Protein AF-A0A936X1F0-F1 (afdb_monomer_lite)

Sequence (226 aa):
MPLAFPIGSQENLAFNINAKSSKLSDFLPVPHFQYHLSDKAYLQTELQFIAPQYIQSVLLFQTKKEVVSASNYRFMTSSIYARKLYYFNLPVVAYYSPFKNFYLGTGLQYSKLLSGIALYEDKVATSMQPGARDSLYRSTFKKFKNDSVSNKLAGHDFRFIFDANYYWHRFTVGMRYTQGLSNFVSIQLTNNTPLYTDRNKSLQFYLRYNIWEDMRKKKPALVAWR

Radius of gyration: 24.07 Å; chains: 1; bounding box: 62×28×94 Å

Secondary structure (DSSP, 8-state):
-EEEE--TT-----B-TTS-B-SS-------EEEEEEETTEEEEEE-EEEEEEEEEEEEEEEEEEEEEETTEEEEEEEEEEEEEEEEEEEEEEEEEEEETTEEEEEEEEEEEEEEEEEEEEEEEEESS-TT---EEEEEEEEEE-SSTTGGGB-SEEEEEEEEEEEEETTEEEEEEEEEEEEEEEEE-SSTTSPPEEEEEEEEEEEEEE-S---------------

Foldseek 3Di:
DKDWDDDDQWDDDCAELQRDRHPDHPDDDKDKDWADPDPFKIKMKIWDQWDKATDHWAWQAWDWDWDDDPPWTKIKIKIKTWTMWTWTKIWIWMWGHPDPQKIKIKTKIKIFTAKTKIKIWIWMFTDPDDPTDIDTPDIGIGIDGPDPSQVQFDRIWMKIKIKIWGHDDQKIKIKMKIKTPDFRGWDDHDPPRDTDTDIGIIIIIDMDGHPDDDPPPDDPPPPDDD

Structure (mmCIF, N/CA/C/O backbone):
data_AF-A0A936X1F0-F1
#
_entry.id   AF-A0A936X1F0-F1
#
loop_
_atom_site.group_PDB
_atom_site.id
_atom_site.type_symbol
_atom_site.label_atom_id
_atom_site.label_alt_id
_atom_site.label_comp_id
_atom_site.label_asym_id
_atom_site.label_entity_id
_atom_site.label_seq_id
_atom_site.pdbx_PDB_ins_code
_atom_site.Cartn_x
_atom_site.Cartn_y
_atom_site.Cartn_z
_atom_site.occupancy
_atom_site.B_iso_or_equiv
_atom_site.auth_seq_id
_atom_site.auth_comp_id
_atom_site.auth_asym_id
_atom_site.auth_atom_id
_atom_site.pdbx_PDB_model_num
ATOM 1 N N . MET A 1 1 ? -13.526 4.425 3.366 1.00 51.16 1 MET A N 1
ATOM 2 C CA . MET A 1 1 ? -12.833 4.799 2.130 1.00 51.16 1 MET A CA 1
ATOM 3 C C . MET A 1 1 ? -11.478 5.384 2.479 1.00 51.16 1 MET A C 1
ATOM 5 O O . MET A 1 1 ? -11.444 6.538 2.887 1.00 51.16 1 MET A O 1
ATOM 9 N N . PRO A 1 2 ? -10.396 4.588 2.410 1.00 58.00 2 PRO A N 1
ATOM 10 C CA . PRO A 1 2 ? -9.032 5.084 2.546 1.00 58.00 2 PRO A CA 1
ATOM 11 C C . PRO A 1 2 ? -8.519 5.697 1.240 1.00 58.00 2 PRO A C 1
ATOM 13 O O . PRO A 1 2 ? -8.458 5.037 0.206 1.00 58.00 2 PRO A O 1
ATOM 16 N N . LEU A 1 3 ? -8.142 6.970 1.307 1.00 60.88 3 LEU A N 1
ATOM 17 C CA . LEU A 1 3 ? -7.405 7.700 0.286 1.00 60.88 3 LEU A CA 1
ATOM 18 C C . LEU A 1 3 ? -5.923 7.638 0.651 1.00 60.88 3 LEU A C 1
ATOM 20 O O . LEU A 1 3 ? -5.506 8.188 1.672 1.00 60.88 3 LEU A O 1
ATOM 24 N N . ALA A 1 4 ? -5.138 6.937 -0.167 1.00 60.22 4 ALA A N 1
ATOM 25 C CA . ALA A 1 4 ? -3.688 6.914 -0.041 1.00 60.22 4 ALA A CA 1
ATOM 26 C C . ALA A 1 4 ? -3.091 8.159 -0.701 1.00 60.22 4 ALA A C 1
ATOM 28 O O . ALA A 1 4 ? -3.396 8.450 -1.859 1.00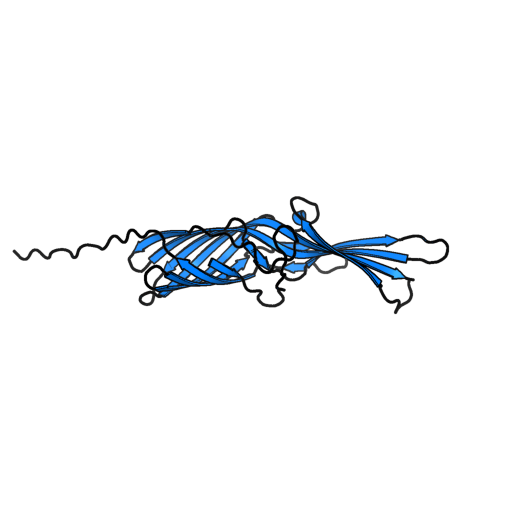 60.22 4 ALA A O 1
ATOM 29 N N . PHE A 1 5 ? -2.227 8.861 0.026 1.00 60.81 5 PHE A N 1
ATOM 30 C CA . PHE A 1 5 ? -1.483 10.003 -0.492 1.00 60.81 5 PHE A CA 1
ATOM 31 C C . PHE A 1 5 ? -0.023 9.605 -0.709 1.00 60.81 5 PHE A C 1
ATOM 33 O O . PHE A 1 5 ? 0.528 8.856 0.107 1.00 60.81 5 PHE A O 1
ATOM 40 N N . PRO A 1 6 ? 0.610 10.074 -1.799 1.00 58.88 6 PRO A N 1
ATOM 41 C CA . PRO A 1 6 ? 2.044 9.914 -1.952 1.00 58.88 6 PRO A CA 1
ATOM 42 C C . PRO A 1 6 ? 2.758 10.633 -0.804 1.00 58.88 6 PRO A C 1
ATOM 44 O O . PRO A 1 6 ? 2.401 11.754 -0.442 1.00 58.88 6 PRO A O 1
ATOM 47 N N . ILE A 1 7 ? 3.767 9.983 -0.236 1.00 63.31 7 ILE A N 1
ATOM 48 C CA . ILE A 1 7 ? 4.635 10.569 0.787 1.00 63.31 7 ILE A CA 1
ATOM 49 C C . ILE A 1 7 ? 6.092 10.531 0.325 1.00 63.31 7 ILE A C 1
ATOM 51 O O . ILE A 1 7 ? 6.537 9.553 -0.277 1.00 63.31 7 ILE A O 1
ATOM 55 N N . GLY A 1 8 ? 6.847 11.594 0.608 1.00 68.81 8 GLY A N 1
ATOM 56 C CA . GLY A 1 8 ? 8.238 11.723 0.167 1.00 68.81 8 GLY A CA 1
ATOM 57 C C . GLY A 1 8 ? 8.357 11.901 -1.351 1.00 68.81 8 GLY A C 1
ATOM 58 O O . GLY A 1 8 ? 7.734 12.790 -1.918 1.00 68.81 8 GLY A O 1
ATOM 59 N N . SER A 1 9 ? 9.157 11.055 -2.003 1.00 65.06 9 SER A N 1
ATOM 60 C CA . SER A 1 9 ? 9.458 11.078 -3.448 1.00 65.06 9 SER A CA 1
ATOM 61 C C . SER A 1 9 ? 8.444 10.320 -4.325 1.00 65.06 9 SER A C 1
ATOM 63 O O . SER A 1 9 ? 8.707 10.062 -5.500 1.00 65.06 9 SER A O 1
ATOM 65 N N . GLN A 1 10 ? 7.307 9.906 -3.761 1.00 70.38 10 GLN A N 1
ATOM 66 C CA . GLN A 1 10 ? 6.260 9.184 -4.487 1.00 70.38 10 GLN A CA 1
ATOM 67 C C . GLN A 1 10 ? 5.468 10.133 -5.400 1.00 70.38 10 GLN A C 1
ATOM 69 O O . GLN A 1 10 ? 5.133 11.248 -5.009 1.00 70.38 10 GLN A O 1
ATOM 74 N N . GLU A 1 11 ? 5.111 9.678 -6.602 1.00 66.75 11 GLU A N 1
ATOM 75 C CA . GLU A 1 11 ? 4.346 10.477 -7.568 1.00 66.75 11 GLU A CA 1
ATOM 76 C C . GLU A 1 11 ? 2.900 9.978 -7.689 1.00 66.75 11 GLU A C 1
ATOM 78 O O . GLU A 1 11 ? 2.641 8.775 -7.793 1.00 66.75 11 GLU A O 1
ATOM 83 N N . ASN A 1 12 ? 1.937 10.907 -7.715 1.00 62.59 12 ASN A N 1
ATOM 84 C CA . ASN A 1 12 ? 0.540 10.571 -7.980 1.00 62.59 12 ASN A CA 1
ATOM 85 C C . ASN A 1 12 ? 0.330 10.336 -9.482 1.00 62.59 12 ASN A C 1
ATOM 87 O O . ASN A 1 12 ? 0.378 11.269 -10.283 1.00 62.59 12 ASN A O 1
ATOM 91 N N . LEU A 1 13 ? 0.053 9.090 -9.860 1.00 61.09 13 LEU A N 1
ATOM 92 C CA . LEU A 1 13 ? -0.308 8.733 -11.227 1.00 61.09 13 LEU A CA 1
ATOM 93 C C . LEU A 1 13 ? -1.818 8.530 -11.382 1.00 61.09 13 LEU A C 1
ATOM 95 O O . LEU A 1 13 ? -2.390 7.586 -10.821 1.00 61.09 13 LEU A O 1
ATOM 99 N N . ALA A 1 14 ? -2.425 9.343 -12.254 1.00 65.69 14 ALA A N 1
ATOM 100 C CA . ALA A 1 14 ? -3.829 9.273 -12.678 1.00 65.69 14 ALA A CA 1
ATOM 101 C C . ALA A 1 14 ? -4.121 8.108 -13.655 1.00 65.69 14 ALA A C 1
ATOM 103 O O . ALA A 1 14 ? -4.923 8.230 -14.582 1.00 65.69 14 ALA A O 1
ATOM 104 N N . PHE A 1 15 ? -3.444 6.972 -13.462 1.00 63.75 15 PHE A N 1
ATOM 105 C CA . PHE A 1 15 ? -3.674 5.737 -14.207 1.00 63.75 15 PHE A CA 1
ATOM 106 C C . PHE A 1 15 ? -4.350 4.695 -13.320 1.00 63.75 15 PHE A C 1
ATOM 108 O O . PHE A 1 15 ? -3.954 4.473 -12.166 1.00 63.75 15 PHE A O 1
ATOM 115 N N . ASN A 1 16 ? -5.354 4.040 -13.891 1.00 66.12 16 ASN A N 1
ATOM 116 C CA . ASN A 1 16 ? -6.060 2.921 -13.281 1.00 66.12 16 ASN A CA 1
ATOM 117 C C . ASN A 1 16 ? -5.299 1.588 -13.475 1.00 66.12 16 ASN A C 1
ATOM 119 O O . ASN A 1 16 ? -4.236 1.544 -14.102 1.00 66.12 16 ASN A O 1
ATOM 123 N N . ILE A 1 17 ? -5.813 0.485 -12.933 1.00 69.62 17 ILE A N 1
ATOM 124 C CA . ILE A 1 17 ? -5.210 -0.857 -12.951 1.00 69.62 17 ILE A CA 1
ATOM 125 C C . ILE A 1 17 ? -5.025 -1.411 -14.366 1.00 69.62 17 ILE A C 1
ATOM 127 O O . ILE A 1 17 ? -4.231 -2.325 -14.583 1.00 69.62 17 ILE A O 1
ATOM 131 N N . ASN A 1 18 ? -5.731 -0.844 -15.343 1.00 73.38 18 ASN A N 1
ATOM 132 C CA . ASN A 1 18 ? -5.638 -1.202 -16.753 1.00 73.38 18 ASN A CA 1
ATOM 133 C C . ASN A 1 18 ? -4.794 -0.200 -17.558 1.00 73.38 18 ASN A C 1
ATOM 135 O O . ASN A 1 18 ? -4.866 -0.204 -18.783 1.00 73.38 18 ASN A O 1
ATOM 139 N N . ALA A 1 19 ? -4.003 0.649 -16.886 1.00 67.56 19 ALA A N 1
ATOM 140 C CA . ALA A 1 19 ? -3.163 1.689 -17.487 1.00 67.56 19 ALA A CA 1
ATOM 141 C C . ALA A 1 19 ? -3.935 2.727 -18.329 1.00 67.56 19 ALA A C 1
ATOM 143 O O . ALA A 1 19 ? -3.347 3.407 -19.168 1.00 67.56 19 ALA A O 1
ATOM 144 N N . LYS A 1 20 ? -5.247 2.878 -18.106 1.00 72.69 20 LYS A N 1
ATOM 145 C CA . LYS A 1 20 ? -6.062 3.924 -18.737 1.00 72.69 20 LYS A CA 1
ATOM 146 C C . LYS A 1 20 ? -6.086 5.166 -17.849 1.00 72.69 20 LYS A C 1
ATOM 148 O O . LYS A 1 20 ? -6.113 5.055 -16.621 1.00 72.69 20 LYS A O 1
ATOM 153 N N . SER A 1 21 ? -6.077 6.339 -18.479 1.00 67.06 21 SER A N 1
ATOM 154 C CA . SER A 1 21 ? -6.223 7.620 -17.784 1.00 67.06 21 SER A CA 1
ATOM 155 C C . SER A 1 21 ? -7.625 7.711 -17.181 1.00 67.06 21 SER A C 1
ATOM 157 O O . SER A 1 21 ? -8.617 7.592 -17.899 1.00 67.06 21 SER A O 1
ATOM 159 N N . SER A 1 22 ? -7.714 7.871 -15.863 1.00 59.41 22 SER A N 1
ATOM 160 C CA . SER A 1 22 ? -8.978 8.072 -15.153 1.00 59.41 22 SER A CA 1
ATOM 161 C C . SER A 1 22 ? -8.736 8.946 -13.931 1.00 59.41 22 SER A C 1
ATOM 163 O O . SER A 1 22 ? -7.831 8.683 -13.139 1.00 59.41 22 SER A O 1
ATOM 165 N N . LYS A 1 23 ? -9.570 9.980 -13.757 1.00 54.69 23 LYS A N 1
ATOM 166 C CA . LYS A 1 23 ? -9.584 10.806 -12.537 1.00 54.69 23 LYS A CA 1
ATOM 167 C C . LYS A 1 23 ? -10.224 10.070 -11.354 1.00 54.69 23 LYS A C 1
ATOM 169 O O . LYS A 1 23 ? -9.927 10.382 -10.205 1.00 54.69 23 LYS A O 1
ATOM 174 N N . LEU A 1 24 ? -11.076 9.082 -11.635 1.00 54.28 24 LEU A N 1
ATOM 175 C CA . LEU A 1 24 ? -11.608 8.147 -10.649 1.00 54.28 24 LEU A CA 1
ATOM 176 C C . LEU A 1 24 ? -10.583 7.028 -10.472 1.00 54.28 24 LEU A C 1
ATOM 178 O O . LEU A 1 24 ? -10.398 6.199 -11.365 1.00 54.28 24 LEU A O 1
ATOM 182 N N . SER A 1 25 ? -9.874 7.052 -9.346 1.00 57.38 25 SER A N 1
ATOM 183 C CA . SER A 1 25 ? -9.035 5.928 -8.928 1.00 57.38 25 SER A CA 1
ATOM 184 C C . SER A 1 25 ? -9.919 4.697 -8.694 1.00 57.38 25 SER A C 1
ATOM 186 O O . SER A 1 25 ? -11.082 4.853 -8.321 1.00 57.38 25 SER A O 1
ATOM 188 N N . ASP A 1 26 ? -9.378 3.499 -8.950 1.00 60.41 26 ASP A N 1
ATOM 189 C CA . ASP A 1 26 ? -10.050 2.195 -8.808 1.00 60.41 26 ASP A CA 1
ATOM 190 C C . ASP A 1 26 ? -10.365 1.878 -7.338 1.00 60.41 26 ASP A C 1
ATOM 192 O O . ASP A 1 26 ? -9.814 0.964 -6.724 1.00 60.41 26 ASP A O 1
ATOM 196 N N . PHE A 1 27 ? -11.222 2.693 -6.740 1.00 64.12 27 PHE A N 1
ATOM 197 C CA . PHE A 1 27 ? -11.612 2.596 -5.353 1.00 64.12 27 PHE A CA 1
ATOM 198 C C . PHE A 1 27 ? -12.788 1.638 -5.237 1.00 64.12 27 PHE A C 1
ATOM 200 O O . PHE A 1 27 ? -13.900 1.930 -5.674 1.00 64.12 27 PHE A O 1
ATOM 207 N N . LEU A 1 28 ? -12.528 0.493 -4.615 1.00 74.06 28 LEU A N 1
ATOM 208 C CA . LEU A 1 28 ? -13.559 -0.452 -4.217 1.00 74.06 28 LEU A CA 1
ATOM 209 C C . LEU A 1 28 ? -13.927 -0.232 -2.745 1.00 74.06 28 LEU A C 1
ATOM 211 O O . LEU A 1 28 ? -13.052 0.108 -1.938 1.00 74.06 28 LEU A O 1
ATOM 215 N N . PRO A 1 29 ? -15.201 -0.431 -2.365 1.00 75.62 29 PRO A N 1
ATOM 216 C CA . PRO A 1 29 ? -15.572 -0.494 -0.961 1.00 75.62 29 PRO A CA 1
ATOM 217 C C . PRO A 1 29 ? -14.781 -1.613 -0.273 1.00 75.62 29 PRO A C 1
ATOM 219 O O . PRO A 1 29 ? -14.615 -2.707 -0.810 1.00 75.62 29 PRO A O 1
ATOM 222 N N . VAL A 1 30 ? -14.274 -1.312 0.920 1.00 86.25 30 VAL A N 1
ATOM 223 C CA . VAL A 1 30 ? -13.463 -2.228 1.725 1.00 86.25 30 VAL A CA 1
ATOM 224 C C . VAL A 1 30 ? -14.328 -2.692 2.890 1.00 86.25 30 VAL A C 1
ATOM 226 O O . VAL A 1 30 ? -14.615 -1.866 3.761 1.00 86.25 30 VAL A O 1
ATOM 229 N N . PRO A 1 31 ? -14.766 -3.962 2.927 1.00 90.88 31 PRO A N 1
ATOM 230 C CA . PRO A 1 31 ? -15.430 -4.487 4.105 1.00 90.88 31 PRO A CA 1
ATOM 231 C C . PRO A 1 31 ? -14.430 -4.569 5.260 1.00 90.88 31 PRO A C 1
ATOM 233 O O . PRO A 1 31 ? -13.266 -4.953 5.082 1.00 90.88 31 PRO A O 1
ATOM 236 N N . HIS A 1 32 ? -14.899 -4.204 6.449 1.00 92.31 32 HIS A N 1
ATOM 237 C CA . HIS A 1 32 ? -14.137 -4.281 7.686 1.00 92.31 32 HIS A CA 1
ATOM 238 C C . HIS A 1 32 ? -14.946 -4.990 8.764 1.00 92.31 32 HIS A C 1
ATOM 240 O O . HIS A 1 32 ? -16.172 -4.918 8.793 1.00 92.31 32 HIS A O 1
ATOM 246 N N . PHE A 1 33 ? -14.232 -5.658 9.659 1.00 94.19 33 PHE A N 1
ATOM 247 C CA . PHE A 1 33 ? -14.795 -6.375 10.793 1.00 94.19 33 PHE A CA 1
ATOM 248 C C . PHE A 1 33 ? -14.135 -5.858 12.061 1.00 94.19 33 PHE A C 1
ATOM 250 O O . PHE A 1 33 ? -12.911 -5.735 12.105 1.00 94.19 33 PHE A O 1
ATOM 257 N N . GLN A 1 34 ? -14.941 -5.555 13.076 1.00 93.25 34 GLN A N 1
ATOM 258 C CA . GLN A 1 34 ? -14.487 -5.086 14.383 1.00 93.25 34 GLN A CA 1
ATOM 259 C C . GLN A 1 34 ? -14.966 -6.056 15.459 1.00 93.25 34 GLN A C 1
ATOM 261 O O . GLN A 1 34 ? -16.143 -6.403 15.516 1.00 93.25 34 GLN A O 1
ATOM 266 N N . TYR A 1 35 ? -14.051 -6.480 16.321 1.00 94.12 35 TYR A N 1
ATOM 267 C CA . TYR A 1 35 ? -14.334 -7.319 17.473 1.00 94.12 35 TYR A CA 1
ATOM 268 C C . TYR A 1 35 ? -13.957 -6.571 18.749 1.00 94.12 35 TYR A C 1
ATOM 270 O O . TYR A 1 35 ? -12.778 -6.345 19.023 1.00 94.12 35 TYR A O 1
ATOM 278 N N . HIS A 1 36 ? -14.960 -6.160 19.522 1.00 92.50 36 HIS A N 1
ATOM 279 C CA . HIS A 1 36 ? -14.761 -5.397 20.750 1.00 92.50 36 HIS A CA 1
ATOM 280 C C . HIS A 1 36 ? -14.417 -6.333 21.910 1.00 92.50 36 HIS A C 1
ATOM 282 O O . HIS A 1 36 ? -15.234 -7.145 22.336 1.00 92.50 36 HIS A O 1
ATOM 288 N N . LEU A 1 37 ? -13.198 -6.195 22.431 1.00 91.81 37 LEU A N 1
ATOM 289 C CA . LEU A 1 37 ? -12.716 -6.912 23.614 1.00 91.81 37 LEU A CA 1
ATOM 290 C C . LEU A 1 37 ? -13.222 -6.244 24.899 1.00 91.81 37 LEU A C 1
ATOM 292 O O . LEU A 1 37 ? -13.487 -6.904 25.900 1.00 91.81 37 LEU A O 1
ATOM 296 N N . SER A 1 38 ? -13.340 -4.916 24.873 1.00 90.56 38 SER A N 1
ATOM 297 C CA . SER A 1 38 ? -13.900 -4.093 25.945 1.00 90.56 38 SER A CA 1
ATOM 298 C C . SER A 1 38 ? -14.443 -2.783 25.372 1.00 90.56 38 SER A C 1
ATOM 300 O O . SER A 1 38 ? -14.297 -2.506 24.182 1.00 90.56 38 SER A O 1
ATOM 302 N N . ASP A 1 39 ? -14.984 -1.922 26.231 1.00 86.56 39 ASP A N 1
ATOM 303 C CA . ASP A 1 39 ? -15.431 -0.580 25.832 1.00 86.56 39 ASP A CA 1
ATOM 304 C C . ASP A 1 39 ? -14.278 0.302 25.315 1.00 86.56 39 ASP A C 1
ATOM 306 O O . ASP A 1 39 ? -14.503 1.271 24.590 1.00 86.56 39 ASP A O 1
ATOM 310 N N . LYS A 1 40 ? -13.029 -0.033 25.672 1.00 92.81 40 LYS A N 1
ATOM 311 C CA . LYS A 1 40 ? -11.830 0.735 25.307 1.00 92.81 40 LYS A CA 1
ATOM 312 C C . LYS A 1 40 ? -10.936 0.043 24.289 1.00 92.81 40 LYS A C 1
ATOM 314 O O . LYS A 1 40 ? -9.997 0.676 23.822 1.00 92.81 40 LYS A O 1
ATOM 319 N N . ALA A 1 41 ? -11.177 -1.223 23.960 1.00 94.62 41 ALA A N 1
ATOM 320 C CA . ALA A 1 41 ? -10.285 -1.986 23.097 1.00 94.62 41 ALA A CA 1
ATOM 321 C C . ALA A 1 41 ? -11.053 -2.853 22.106 1.00 94.62 41 ALA A C 1
ATOM 323 O O . ALA A 1 41 ? -11.984 -3.567 22.486 1.00 94.62 41 ALA A O 1
ATOM 324 N N . TYR A 1 42 ? -10.616 -2.837 20.851 1.00 95.06 42 TYR A N 1
ATOM 325 C CA . TYR A 1 42 ? -11.154 -3.697 19.804 1.00 95.06 42 TYR A CA 1
ATOM 326 C C . TYR A 1 42 ? -10.056 -4.161 18.851 1.00 95.06 42 TYR A C 1
ATOM 328 O O . TYR A 1 42 ? -9.035 -3.499 18.672 1.00 95.06 42 TYR A O 1
ATOM 336 N N . LEU A 1 43 ? -10.277 -5.312 18.232 1.00 97.06 43 LEU A N 1
ATOM 337 C CA . LEU A 1 43 ? -9.486 -5.811 17.118 1.00 97.06 43 LEU A CA 1
ATOM 338 C C . LEU A 1 43 ? -10.228 -5.504 15.818 1.00 97.06 43 LEU A C 1
ATOM 340 O O . LEU A 1 43 ? -11.447 -5.649 15.759 1.00 97.06 43 LEU A O 1
ATOM 344 N N . GLN A 1 44 ? -9.514 -5.107 14.771 1.00 96.06 44 GLN A N 1
ATOM 345 C CA . GLN A 1 44 ? -10.093 -4.863 13.456 1.00 96.06 44 GLN A CA 1
ATOM 346 C C . GLN A 1 44 ? -9.315 -5.575 12.361 1.00 96.06 44 GLN A C 1
ATOM 348 O O . GLN A 1 44 ? -8.084 -5.598 12.368 1.00 96.06 44 GLN A O 1
ATOM 353 N N . THR A 1 45 ? -10.045 -6.078 11.370 1.00 96.56 45 THR A N 1
ATOM 354 C CA . THR A 1 45 ? -9.473 -6.541 10.107 1.00 96.56 45 THR A CA 1
ATOM 355 C C . THR A 1 45 ? -10.265 -6.022 8.911 1.00 96.56 45 THR A C 1
ATOM 357 O O . THR A 1 45 ? -11.424 -5.625 9.042 1.00 96.56 45 THR A O 1
ATOM 360 N N . GLU A 1 46 ? -9.624 -5.964 7.746 1.00 94.12 46 GLU A N 1
ATOM 361 C CA . GLU A 1 46 ? -10.193 -5.441 6.502 1.00 94.12 46 GLU A CA 1
ATOM 362 C C . GLU A 1 46 ? -9.786 -6.325 5.325 1.00 94.12 46 GLU A C 1
ATOM 364 O O . GLU A 1 46 ? -8.717 -6.932 5.345 1.00 94.12 46 GLU A O 1
ATOM 369 N N . LEU A 1 47 ? -10.596 -6.346 4.267 1.00 93.75 47 LEU A N 1
ATOM 370 C CA . LEU A 1 47 ? -10.247 -7.025 3.017 1.00 93.75 47 LEU A CA 1
ATOM 371 C C . LEU A 1 47 ? -10.136 -6.005 1.887 1.00 93.75 47 LEU A C 1
ATOM 373 O O . LEU A 1 47 ? -11.140 -5.518 1.370 1.00 93.75 47 LEU A O 1
ATOM 377 N N . GLN A 1 48 ? -8.907 -5.670 1.494 1.00 91.75 48 GLN A N 1
ATOM 378 C CA . GLN A 1 48 ? -8.648 -4.699 0.431 1.00 91.75 48 GLN A CA 1
ATOM 379 C C . GLN A 1 48 ? -8.183 -5.431 -0.831 1.00 91.75 48 GLN A C 1
ATOM 381 O O . GLN A 1 48 ? -7.029 -5.835 -0.919 1.00 91.75 48 GLN A O 1
ATOM 386 N N . PHE A 1 49 ? -9.066 -5.611 -1.817 1.00 87.50 49 PHE A N 1
ATOM 387 C CA . PHE A 1 49 ? -8.762 -6.439 -2.992 1.00 87.50 49 PHE A CA 1
ATOM 388 C C . PHE A 1 49 ? -7.909 -5.758 -4.061 1.00 87.50 49 PHE A C 1
ATOM 390 O O . PHE A 1 49 ? -7.132 -6.432 -4.722 1.00 87.50 49 PHE A O 1
ATOM 397 N N . ILE A 1 50 ? -8.058 -4.450 -4.262 1.00 86.75 50 ILE A N 1
ATOM 398 C CA . ILE A 1 50 ? -7.316 -3.692 -5.277 1.00 86.75 50 ILE A CA 1
ATOM 399 C C . ILE A 1 50 ? -6.853 -2.390 -4.630 1.00 86.75 50 ILE A C 1
ATOM 401 O O . ILE A 1 50 ? -7.413 -1.325 -4.861 1.00 86.75 50 ILE A O 1
ATOM 405 N N . ALA A 1 51 ? -5.865 -2.486 -3.745 1.00 87.75 51 ALA A N 1
ATOM 406 C CA . ALA A 1 51 ? -5.326 -1.325 -3.054 1.00 87.75 51 ALA A CA 1
ATOM 407 C C . ALA A 1 51 ? -4.210 -0.684 -3.897 1.00 87.75 51 ALA A C 1
ATOM 409 O O . ALA A 1 51 ? -3.153 -1.308 -4.064 1.00 87.75 51 ALA A O 1
ATOM 410 N N . PRO A 1 52 ? -4.411 0.532 -4.444 1.00 85.88 52 PRO A N 1
ATOM 411 C CA . PRO A 1 52 ? -3.357 1.241 -5.150 1.00 85.88 52 PRO A CA 1
ATOM 412 C C . PRO A 1 52 ? -2.273 1.693 -4.170 1.00 85.88 52 PRO A C 1
ATOM 414 O O . PRO A 1 52 ? -2.559 2.203 -3.087 1.00 85.88 52 PRO A O 1
ATOM 417 N N . GLN A 1 53 ? -1.022 1.561 -4.589 1.00 85.62 53 GLN A N 1
ATOM 418 C CA . GLN A 1 53 ? 0.133 2.052 -3.862 1.00 85.62 53 GLN A CA 1
ATOM 419 C C . GLN A 1 53 ? 1.062 2.824 -4.789 1.00 85.62 53 GLN A C 1
ATOM 421 O O . GLN A 1 53 ? 1.558 2.294 -5.788 1.00 85.62 53 GLN A O 1
ATOM 426 N N . TYR A 1 54 ? 1.295 4.083 -4.429 1.00 83.44 54 TYR A N 1
ATOM 427 C CA . TYR A 1 54 ? 2.274 4.935 -5.085 1.00 83.44 54 TYR A CA 1
ATOM 428 C C . TYR A 1 54 ? 3.677 4.544 -4.629 1.00 83.44 54 TYR A C 1
ATOM 430 O O . TYR A 1 54 ? 3.906 4.268 -3.451 1.00 83.44 54 TYR A O 1
ATOM 438 N N . ILE A 1 55 ? 4.601 4.499 -5.580 1.00 83.50 55 ILE A N 1
ATOM 439 C CA . ILE A 1 55 ? 6.020 4.238 -5.348 1.00 83.50 55 ILE A CA 1
ATOM 440 C C . ILE A 1 55 ? 6.832 5.325 -6.047 1.00 83.50 55 ILE A C 1
ATOM 442 O O . ILE A 1 55 ? 6.325 6.019 -6.932 1.00 83.50 55 ILE A O 1
ATOM 446 N N . GLN A 1 56 ? 8.094 5.476 -5.659 1.00 82.44 56 GLN A N 1
ATOM 447 C CA . GLN A 1 56 ? 9.033 6.231 -6.479 1.00 82.44 56 GLN A CA 1
ATOM 448 C C . GLN A 1 56 ? 9.238 5.502 -7.818 1.00 82.44 56 GLN A C 1
ATOM 450 O O . GLN A 1 56 ? 9.066 4.287 -7.908 1.00 82.44 56 GLN A O 1
ATOM 455 N N . SER A 1 57 ? 9.593 6.234 -8.874 1.00 83.44 57 SER A N 1
ATOM 456 C CA . SER A 1 57 ? 9.939 5.625 -10.161 1.00 83.44 57 SER A CA 1
ATOM 457 C C . SER A 1 57 ? 11.167 4.726 -10.027 1.00 83.44 57 SER A C 1
ATOM 459 O O . SER A 1 57 ? 12.282 5.228 -9.889 1.00 83.44 57 SER A O 1
ATOM 461 N N . VAL A 1 58 ? 10.979 3.409 -10.119 1.00 83.75 58 VAL A N 1
ATOM 462 C CA . VAL A 1 58 ? 12.072 2.432 -10.009 1.00 83.75 58 VAL A CA 1
ATOM 463 C C . VAL A 1 58 ? 12.403 1.858 -11.378 1.00 83.75 58 VAL A C 1
ATOM 465 O O . VAL A 1 58 ? 11.548 1.249 -12.017 1.00 83.75 58 VAL A O 1
ATOM 468 N N . LEU A 1 59 ? 13.651 2.012 -11.825 1.00 85.81 59 LEU A N 1
ATOM 469 C CA . LEU A 1 59 ? 14.149 1.380 -13.048 1.00 85.81 59 LEU A CA 1
ATOM 470 C C . LEU A 1 59 ? 14.315 -0.128 -12.820 1.00 85.81 59 LEU A C 1
ATOM 472 O O . LEU A 1 59 ? 15.222 -0.566 -12.117 1.00 85.81 59 LEU A O 1
ATOM 476 N N . LEU A 1 60 ? 13.436 -0.925 -13.421 1.00 84.19 60 LEU A N 1
ATOM 477 C CA . LEU A 1 60 ? 13.444 -2.380 -13.275 1.00 84.19 60 LEU A CA 1
ATOM 478 C C . LEU A 1 60 ? 14.323 -3.059 -14.321 1.00 84.19 60 LEU A C 1
ATOM 480 O O . LEU A 1 60 ? 14.939 -4.091 -14.053 1.00 84.19 60 LEU A O 1
ATOM 484 N N . PHE A 1 61 ? 14.366 -2.517 -15.532 1.00 82.94 61 PHE A N 1
ATOM 485 C CA . PHE A 1 61 ? 15.062 -3.136 -16.650 1.00 82.94 61 PHE A CA 1
ATOM 486 C C . PHE A 1 61 ? 15.597 -2.075 -17.598 1.00 82.94 61 PHE A C 1
ATOM 488 O O . PHE A 1 61 ? 14.916 -1.088 -17.864 1.00 82.94 61 PHE A O 1
ATOM 495 N N . GLN A 1 62 ? 16.793 -2.311 -18.127 1.00 83.62 62 GLN A N 1
ATOM 496 C CA . GLN A 1 62 ? 17.389 -1.485 -19.162 1.00 83.62 62 GLN A CA 1
ATOM 497 C C . GLN A 1 62 ? 18.131 -2.387 -20.146 1.00 83.62 62 GLN A C 1
ATOM 499 O O . GLN A 1 62 ? 18.858 -3.292 -19.746 1.00 83.62 62 GLN A O 1
ATOM 504 N N . THR A 1 63 ? 17.954 -2.160 -21.440 1.00 81.44 63 THR A N 1
ATOM 505 C CA . THR A 1 63 ? 18.723 -2.839 -22.488 1.00 81.44 63 THR A CA 1
ATOM 506 C C . THR A 1 63 ? 19.123 -1.836 -23.548 1.00 81.44 63 THR A 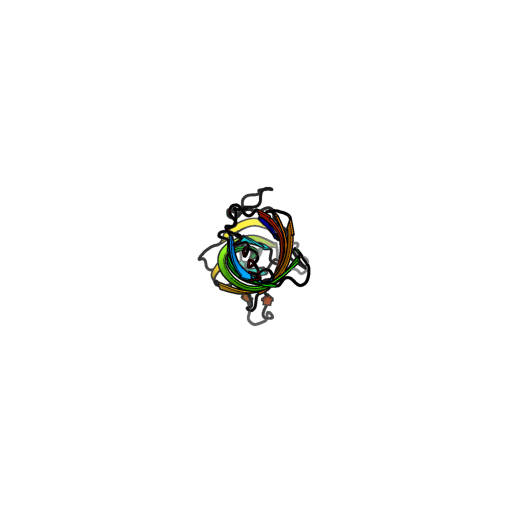C 1
ATOM 508 O O . THR A 1 63 ? 18.343 -0.956 -23.903 1.00 81.44 63 THR A O 1
ATOM 511 N N . LYS A 1 64 ? 20.346 -1.981 -24.054 1.00 78.94 64 LYS A N 1
ATOM 512 C CA . LYS A 1 64 ? 20.858 -1.212 -25.185 1.00 78.94 64 LYS A CA 1
ATOM 513 C C . LYS A 1 64 ? 20.966 -2.140 -26.386 1.00 78.94 64 LYS A C 1
ATOM 515 O O . LYS A 1 64 ? 21.543 -3.217 -26.271 1.00 78.94 64 LYS A O 1
ATOM 520 N N . LYS A 1 65 ? 20.391 -1.736 -27.513 1.00 78.00 65 LYS A N 1
ATOM 521 C CA . LYS A 1 65 ? 20.521 -2.428 -28.796 1.00 78.00 65 LYS A CA 1
ATOM 522 C C . LYS A 1 65 ? 21.081 -1.469 -29.826 1.00 78.00 65 LYS A C 1
ATOM 524 O O . LYS A 1 65 ? 20.663 -0.315 -29.895 1.00 78.00 65 LYS A O 1
ATOM 529 N N . GLU A 1 66 ? 22.010 -1.957 -30.626 1.00 70.62 66 GLU A N 1
ATOM 530 C CA . GLU A 1 66 ? 22.460 -1.247 -31.813 1.00 70.62 66 GLU A CA 1
ATOM 531 C C . GLU A 1 66 ? 21.394 -1.380 -32.905 1.00 70.62 66 GLU A C 1
ATOM 533 O O . GLU A 1 66 ? 20.900 -2.475 -33.179 1.00 70.62 66 GLU A O 1
ATOM 538 N N . VAL A 1 67 ? 20.996 -0.254 -33.491 1.00 66.19 67 VAL A N 1
ATOM 539 C CA . VAL A 1 67 ? 20.066 -0.209 -34.620 1.00 66.19 67 VAL A CA 1
ATOM 540 C C . VAL A 1 67 ? 20.879 0.252 -35.820 1.00 66.19 67 VAL A C 1
ATOM 542 O O . VAL A 1 67 ? 21.131 1.443 -35.999 1.00 66.19 67 VAL A O 1
ATOM 545 N N . VAL A 1 68 ? 21.359 -0.721 -36.594 1.00 59.03 68 VAL A N 1
ATOM 546 C CA . VAL A 1 68 ? 22.268 -0.506 -37.724 1.00 59.03 68 VAL A CA 1
ATOM 547 C C . VAL A 1 68 ? 21.573 0.304 -38.820 1.00 59.03 68 VAL A C 1
ATOM 549 O O . VAL A 1 68 ? 20.510 -0.071 -39.310 1.00 59.03 68 VAL A O 1
ATOM 552 N N . SER A 1 69 ? 22.213 1.390 -39.247 1.00 52.81 69 SER A N 1
ATOM 553 C CA . SER A 1 69 ? 21.988 2.029 -40.544 1.00 52.81 69 SER A CA 1
ATOM 554 C C . SER A 1 69 ? 23.363 2.252 -41.161 1.00 52.81 69 SER A C 1
ATOM 556 O O . SER A 1 69 ? 24.244 2.763 -40.477 1.00 52.81 69 SER A O 1
ATOM 558 N N . ALA A 1 70 ? 23.542 1.876 -42.430 1.00 56.75 70 ALA A N 1
ATOM 559 C CA . ALA A 1 70 ? 24.818 1.676 -43.141 1.00 56.75 70 ALA A CA 1
ATOM 560 C C . ALA A 1 70 ? 25.842 2.845 -43.151 1.00 56.75 70 ALA A C 1
ATOM 562 O O . ALA A 1 70 ? 26.896 2.733 -43.764 1.00 56.75 70 ALA A O 1
ATOM 563 N N . SER A 1 71 ? 25.559 3.960 -42.479 1.00 60.34 71 SER A N 1
ATOM 564 C CA . SER A 1 71 ? 26.421 5.142 -42.373 1.00 60.34 71 SER A CA 1
ATOM 565 C C . SER A 1 71 ? 26.302 5.898 -41.037 1.00 60.34 71 SER A C 1
ATOM 567 O O . SER A 1 71 ? 26.982 6.902 -40.854 1.00 60.34 71 SER A O 1
ATOM 569 N N . ASN A 1 72 ? 25.463 5.449 -40.091 1.00 61.03 72 ASN A N 1
ATOM 570 C CA . ASN A 1 72 ? 25.246 6.121 -38.805 1.00 61.03 72 ASN A CA 1
ATOM 571 C C . ASN A 1 72 ? 24.970 5.106 -37.686 1.00 61.03 72 ASN A C 1
ATOM 573 O O . ASN A 1 72 ? 23.933 4.440 -37.695 1.00 61.03 72 ASN A O 1
ATOM 577 N N . TYR A 1 73 ? 25.850 5.049 -36.684 1.00 62.66 73 TYR A N 1
ATOM 578 C CA . TYR A 1 73 ? 25.622 4.268 -35.467 1.00 62.66 73 TYR A CA 1
ATOM 579 C C . TYR A 1 73 ? 24.499 4.901 -34.640 1.00 62.66 73 TYR A C 1
ATOM 581 O O . TYR A 1 73 ? 24.612 6.038 -34.164 1.00 62.66 73 TYR A O 1
ATOM 589 N N . ARG A 1 74 ? 23.405 4.157 -34.460 1.00 68.62 74 ARG A N 1
ATOM 590 C CA . ARG A 1 74 ? 22.313 4.514 -33.552 1.00 68.62 74 ARG A CA 1
ATOM 591 C C . ARG A 1 74 ? 22.183 3.455 -32.477 1.00 68.62 74 ARG A C 1
ATOM 593 O O . ARG A 1 74 ? 22.156 2.261 -32.765 1.00 68.62 74 ARG A O 1
ATOM 600 N N . PHE A 1 75 ? 22.038 3.906 -31.240 1.00 72.44 75 PHE A N 1
ATOM 601 C CA . PHE A 1 75 ? 21.749 3.029 -30.115 1.00 72.44 75 PHE A CA 1
ATOM 602 C C . PHE A 1 75 ? 20.335 3.299 -29.632 1.00 72.44 75 PHE A C 1
ATOM 604 O O . PHE A 1 75 ? 19.969 4.442 -29.358 1.00 72.44 75 PHE A O 1
ATOM 611 N N . MET A 1 76 ? 19.547 2.239 -29.508 1.00 77.88 76 MET A N 1
ATOM 612 C CA . MET A 1 76 ? 18.250 2.285 -28.858 1.00 77.88 76 MET A CA 1
ATOM 613 C C . MET A 1 76 ? 18.400 1.764 -27.433 1.00 77.88 76 MET A C 1
ATOM 615 O O . MET A 1 76 ? 18.815 0.625 -27.213 1.00 77.88 76 MET A O 1
ATOM 619 N N . THR A 1 77 ? 18.073 2.610 -26.463 1.00 81.31 77 THR A N 1
ATOM 620 C CA . THR A 1 77 ? 18.002 2.237 -25.051 1.00 81.31 77 THR A CA 1
ATOM 621 C C . THR A 1 77 ? 16.541 2.066 -24.670 1.00 81.31 77 THR A C 1
ATOM 623 O O . THR A 1 77 ? 15.794 3.041 -24.669 1.00 81.31 77 THR A O 1
ATOM 626 N N . SER A 1 78 ? 16.154 0.840 -24.327 1.00 83.12 78 SER A N 1
ATOM 627 C CA . SER A 1 78 ? 14.830 0.514 -23.798 1.00 83.12 78 SER A CA 1
ATOM 628 C C . SER A 1 78 ? 14.904 0.406 -22.279 1.00 83.12 78 SER A C 1
ATOM 630 O O . SER A 1 78 ? 15.658 -0.418 -21.756 1.00 83.12 78 SER A O 1
ATOM 632 N N . SER A 1 79 ? 14.110 1.211 -21.581 1.00 86.88 79 SER A N 1
ATOM 633 C CA . SER A 1 79 ? 14.041 1.283 -20.121 1.00 86.88 79 SER A CA 1
ATOM 634 C C . SER A 1 79 ? 12.620 1.017 -19.632 1.00 86.88 79 SER A C 1
ATOM 636 O O . SER A 1 79 ? 11.649 1.508 -20.206 1.00 86.88 79 SER A O 1
ATOM 638 N N . ILE A 1 80 ? 12.488 0.253 -18.549 1.00 87.50 80 ILE A N 1
ATOM 639 C CA . ILE A 1 80 ? 11.199 -0.065 -17.923 1.00 87.50 80 ILE A CA 1
ATOM 640 C C . ILE A 1 80 ? 11.213 0.447 -16.488 1.00 87.50 80 ILE A C 1
ATOM 642 O O . ILE A 1 80 ? 11.976 -0.051 -15.660 1.00 87.50 80 ILE A O 1
ATOM 646 N N . TYR A 1 81 ? 10.339 1.402 -16.183 1.00 88.50 81 TYR A N 1
ATOM 647 C CA . TYR A 1 81 ? 10.214 2.005 -14.859 1.00 88.50 81 TYR A CA 1
ATOM 648 C C . TYR A 1 81 ? 8.902 1.599 -14.193 1.00 88.50 81 TYR A C 1
ATOM 650 O O . TYR A 1 81 ? 7.836 1.919 -14.711 1.00 88.50 81 TYR A O 1
ATOM 658 N N . ALA A 1 82 ? 8.938 0.953 -13.029 1.00 87.94 82 ALA A N 1
ATOM 659 C CA . ALA A 1 82 ? 7.735 0.766 -12.221 1.00 87.94 82 ALA A CA 1
ATOM 660 C C . ALA A 1 82 ? 7.341 2.076 -11.542 1.00 87.94 82 ALA A C 1
ATOM 662 O O . ALA A 1 82 ? 8.193 2.792 -11.018 1.00 87.94 82 ALA A O 1
ATOM 663 N N . ARG A 1 83 ? 6.042 2.383 -11.554 1.00 87.38 83 ARG A N 1
ATOM 664 C CA . ARG A 1 83 ? 5.530 3.655 -11.026 1.00 87.38 83 ARG A CA 1
ATOM 665 C C . ARG A 1 83 ? 4.359 3.518 -10.054 1.00 87.38 83 ARG A C 1
ATOM 667 O O . ARG A 1 83 ? 4.164 4.376 -9.202 1.00 87.38 83 ARG A O 1
ATOM 674 N N . LYS A 1 84 ? 3.548 2.466 -10.184 1.00 87.94 84 LYS A N 1
ATOM 675 C CA . LYS A 1 84 ? 2.384 2.230 -9.316 1.00 87.94 84 LYS A CA 1
ATOM 676 C C . LYS A 1 84 ? 2.153 0.740 -9.146 1.00 87.94 84 LYS A C 1
ATOM 678 O O . LYS A 1 84 ? 2.271 -0.003 -10.118 1.00 87.94 84 LYS A O 1
ATOM 683 N N . LEU A 1 85 ? 1.802 0.308 -7.942 1.00 90.19 85 LEU A N 1
ATOM 684 C CA . LEU A 1 85 ? 1.564 -1.097 -7.612 1.00 90.19 85 LEU A CA 1
ATOM 685 C C . LEU A 1 85 ? 0.137 -1.288 -7.092 1.00 90.19 85 LEU A C 1
ATOM 687 O O . LEU A 1 85 ? -0.447 -0.374 -6.515 1.00 90.19 85 LEU A O 1
ATOM 691 N N . TYR A 1 86 ? -0.417 -2.479 -7.296 1.00 90.44 86 TYR A N 1
ATOM 692 C CA . TYR A 1 86 ? -1.727 -2.880 -6.792 1.00 90.44 86 TYR A CA 1
ATOM 693 C C . TYR A 1 86 ? -1.581 -4.129 -5.936 1.00 90.44 86 TYR A C 1
ATOM 695 O O . TYR A 1 86 ? -1.058 -5.145 -6.404 1.00 90.44 86 TYR A O 1
ATOM 703 N N . TYR A 1 87 ? -2.076 -4.053 -4.705 1.00 91.56 87 TYR A N 1
ATOM 704 C CA . TYR A 1 87 ? -1.974 -5.127 -3.725 1.00 91.56 87 TYR A CA 1
ATOM 705 C C . TYR A 1 87 ? -3.347 -5.625 -3.276 1.00 91.56 87 TYR A C 1
ATOM 707 O O . TYR A 1 87 ? -4.310 -4.860 -3.203 1.00 91.56 87 TYR A O 1
ATOM 715 N N . PHE A 1 88 ? -3.402 -6.906 -2.922 1.00 93.69 88 PHE A N 1
ATOM 716 C CA . PHE A 1 88 ? -4.368 -7.413 -1.960 1.00 93.69 88 PHE A CA 1
ATOM 717 C C . PHE A 1 88 ? -3.804 -7.168 -0.558 1.00 93.69 88 PHE A C 1
ATOM 719 O O . PHE A 1 88 ? -2.716 -7.669 -0.269 1.00 93.69 88 PHE A O 1
ATOM 726 N N . ASN A 1 89 ? -4.516 -6.436 0.301 1.00 94.44 89 ASN A N 1
ATOM 727 C CA . ASN A 1 89 ? -4.099 -6.210 1.685 1.00 94.44 89 ASN A CA 1
ATOM 728 C C . ASN A 1 89 ? -5.076 -6.844 2.675 1.00 94.44 89 ASN A C 1
ATOM 730 O O . ASN A 1 89 ? -6.292 -6.678 2.563 1.00 94.44 89 ASN A O 1
ATOM 734 N N . LEU A 1 90 ? -4.502 -7.475 3.695 1.00 96.38 90 LEU A N 1
ATOM 735 C CA . LEU A 1 90 ? -5.181 -8.005 4.868 1.00 96.38 90 LEU A CA 1
ATOM 736 C C . LEU A 1 90 ? -4.521 -7.410 6.126 1.00 96.38 90 LEU A C 1
ATOM 738 O O . LEU A 1 90 ? -3.556 -7.979 6.646 1.00 96.38 90 LEU A O 1
ATOM 742 N N . PRO A 1 91 ? -4.956 -6.220 6.576 1.00 96.44 91 PRO A N 1
ATOM 743 C CA . PRO A 1 91 ? -4.529 -5.650 7.845 1.00 96.44 91 PRO A CA 1
ATOM 744 C C . PRO A 1 91 ? -5.238 -6.317 9.028 1.00 96.44 91 PRO A C 1
ATOM 746 O O . PRO A 1 91 ? -6.432 -6.615 8.971 1.00 96.44 91 PRO A O 1
ATOM 749 N N . VAL A 1 92 ? -4.504 -6.490 10.123 1.00 97.50 92 VAL A N 1
ATOM 750 C CA . VAL A 1 92 ? -5.017 -6.862 11.443 1.00 97.50 92 VAL A CA 1
ATOM 751 C C . VAL A 1 92 ? -4.456 -5.858 12.442 1.00 97.50 92 VAL A C 1
ATOM 753 O O . VAL A 1 92 ? -3.239 -5.746 12.593 1.00 97.50 92 VAL A O 1
ATOM 756 N N . VAL A 1 93 ? -5.337 -5.093 13.086 1.00 97.94 93 VAL A N 1
ATOM 757 C CA . VAL A 1 93 ? -4.968 -3.956 13.938 1.00 97.94 93 VAL A CA 1
ATOM 758 C C . VAL A 1 93 ? -5.684 -4.064 15.274 1.00 97.94 93 VAL A C 1
ATOM 760 O O . VAL A 1 93 ? -6.900 -4.243 15.319 1.00 97.94 93 VAL A O 1
ATOM 763 N N . ALA A 1 94 ? -4.933 -3.942 16.362 1.00 98.00 94 ALA A N 1
ATOM 764 C CA . ALA A 1 94 ? -5.484 -3.814 17.702 1.00 98.00 94 ALA A CA 1
ATOM 765 C C . ALA A 1 94 ? -5.570 -2.332 18.060 1.00 98.00 94 ALA A C 1
AT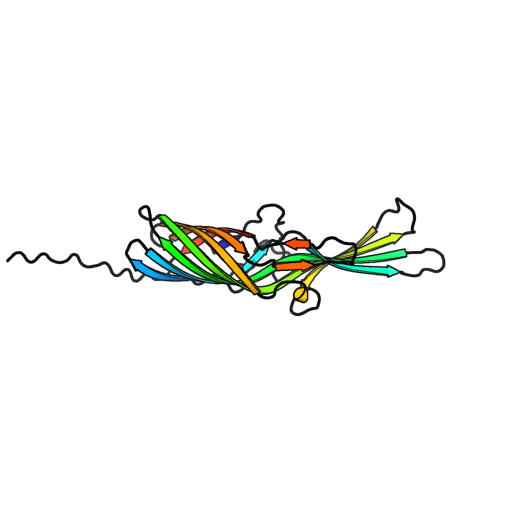OM 767 O O . ALA A 1 94 ? -4.589 -1.608 17.894 1.00 98.00 94 ALA A O 1
ATOM 768 N N . TYR A 1 95 ? -6.726 -1.897 18.550 1.00 97.56 95 TYR A N 1
ATOM 769 C CA . TYR A 1 95 ? -6.998 -0.519 18.932 1.00 97.56 95 TYR A CA 1
ATOM 770 C C . TYR A 1 95 ? -7.250 -0.392 20.431 1.00 97.56 95 TYR A C 1
ATOM 772 O O . TYR A 1 95 ? -7.894 -1.247 21.039 1.00 97.56 95 TYR A O 1
ATOM 780 N N . TYR A 1 96 ? -6.794 0.722 20.999 1.00 97.25 96 TYR A N 1
ATOM 781 C CA . TYR A 1 96 ? -7.036 1.136 22.374 1.00 97.25 96 TYR A CA 1
ATOM 782 C C . TYR A 1 96 ? -7.483 2.601 22.427 1.00 97.25 96 TYR A C 1
ATOM 784 O O . TYR A 1 96 ? -6.973 3.443 21.688 1.00 97.25 96 TYR A O 1
ATOM 792 N N . SER A 1 97 ? -8.430 2.908 23.313 1.00 96.75 97 SER A N 1
ATOM 793 C CA . SER A 1 97 ? -9.024 4.232 23.476 1.00 96.75 97 SER A CA 1
ATOM 794 C C . SER A 1 97 ? -8.471 4.955 24.708 1.00 96.75 97 SER A C 1
ATOM 796 O O . SER A 1 97 ? -8.923 4.683 25.826 1.00 96.75 97 SER A O 1
ATOM 798 N N . PRO A 1 98 ? -7.503 5.880 24.547 1.00 92.81 98 PRO A N 1
ATOM 799 C CA . PRO A 1 98 ? -7.027 6.699 25.660 1.00 92.81 98 PRO A CA 1
ATOM 800 C C . PRO A 1 98 ? -8.040 7.788 26.053 1.00 92.81 98 PRO A C 1
ATOM 802 O O . PRO A 1 98 ? -8.129 8.142 27.226 1.00 92.81 98 PRO A O 1
ATOM 805 N N . PHE A 1 99 ? -8.841 8.277 25.098 1.00 93.25 99 PHE A N 1
ATOM 806 C CA . PHE A 1 99 ? -9.889 9.281 25.305 1.00 93.25 99 PHE A CA 1
ATOM 807 C C . PHE A 1 99 ? -11.178 8.835 24.627 1.00 93.25 99 PHE A C 1
ATOM 809 O O . PHE A 1 99 ? -11.136 8.138 23.617 1.00 93.25 99 PHE A O 1
ATOM 816 N N . LYS A 1 100 ? -12.329 9.283 25.138 1.00 90.31 100 LYS A N 1
ATOM 817 C CA . LYS A 1 100 ? -13.639 8.942 24.570 1.00 90.31 100 LYS A CA 1
ATOM 818 C C . LYS A 1 100 ? -13.660 9.201 23.061 1.00 90.31 100 LYS A C 1
ATOM 820 O O . LYS A 1 100 ? -13.305 10.292 22.620 1.00 90.31 100 LYS A O 1
ATOM 825 N N . ASN A 1 101 ? -14.109 8.200 22.304 1.00 91.25 101 ASN A N 1
ATOM 826 C CA . ASN A 1 101 ? -14.233 8.213 20.845 1.00 91.25 101 ASN A CA 1
ATOM 827 C C . ASN A 1 101 ? -12.914 8.290 20.061 1.00 91.25 101 ASN A C 1
ATOM 829 O O . ASN A 1 101 ? -12.953 8.222 18.839 1.00 91.25 101 ASN A O 1
ATOM 833 N N . PHE A 1 102 ? -11.761 8.414 20.713 1.00 96.19 102 PHE A N 1
ATOM 834 C CA . PHE A 1 102 ? -10.465 8.416 20.048 1.00 96.19 102 PHE A CA 1
ATOM 835 C C . PHE A 1 102 ? -9.774 7.077 20.273 1.00 96.19 102 PHE A C 1
ATOM 837 O O . PHE A 1 102 ? -9.696 6.608 21.410 1.00 96.19 102 PHE A O 1
ATOM 844 N N . TYR A 1 103 ? -9.262 6.479 19.203 1.00 96.75 103 TYR A N 1
ATOM 845 C CA . TYR A 1 103 ? -8.575 5.197 19.244 1.00 96.75 103 TYR A CA 1
ATOM 846 C C . TYR A 1 103 ? -7.221 5.293 18.558 1.00 96.75 103 TYR A C 1
ATOM 848 O O . TYR A 1 103 ? -7.093 5.825 17.455 1.00 96.75 103 TYR A O 1
ATOM 856 N N . LEU A 1 104 ? -6.221 4.717 19.211 1.00 97.94 104 LEU A N 1
ATOM 857 C CA . LEU A 1 104 ? -4.902 4.472 18.651 1.00 97.94 104 LEU A CA 1
ATOM 858 C C . LEU A 1 104 ? -4.764 2.984 18.393 1.00 97.94 104 LEU A C 1
ATOM 860 O O . LEU A 1 104 ? -5.159 2.175 19.229 1.00 97.94 104 LEU A O 1
ATOM 864 N N . GLY A 1 105 ? -4.213 2.631 17.243 1.00 97.19 105 GLY A N 1
ATOM 865 C CA . GLY A 1 105 ? -4.061 1.259 16.814 1.00 97.19 105 GLY A CA 1
ATOM 866 C C . GLY A 1 105 ? -2.675 0.957 16.286 1.00 97.19 105 GLY A C 1
ATOM 867 O O . GLY A 1 105 ? -2.004 1.800 15.690 1.00 97.19 105 GLY A O 1
ATOM 868 N N . THR A 1 106 ? -2.264 -0.284 16.498 1.00 98.00 106 THR A N 1
ATOM 869 C CA . THR A 1 106 ? -1.034 -0.845 15.948 1.00 98.00 106 THR A CA 1
ATOM 870 C C . THR A 1 106 ? -1.296 -2.256 15.449 1.00 98.00 106 THR A C 1
ATOM 872 O O . THR A 1 106 ? -2.194 -2.946 15.943 1.00 98.00 106 THR A O 1
ATOM 875 N N . GLY A 1 107 ? -0.559 -2.690 14.433 1.00 97.31 107 GLY A N 1
ATOM 876 C CA . GLY A 1 107 ? -0.795 -4.001 13.856 1.00 97.31 107 GLY A CA 1
ATOM 877 C C . GLY A 1 107 ? 0.108 -4.360 12.695 1.00 97.31 107 GLY A C 1
ATOM 878 O O . GLY A 1 107 ? 1.105 -3.694 12.409 1.00 97.31 107 GLY A O 1
ATOM 879 N N . LEU A 1 108 ? -0.278 -5.435 12.019 1.00 97.69 108 LEU A N 1
ATOM 880 C CA . LEU A 1 108 ? 0.429 -5.975 10.869 1.00 97.69 108 LEU A CA 1
ATOM 881 C C . LEU A 1 108 ? -0.501 -6.057 9.663 1.00 97.69 108 LEU A C 1
ATOM 883 O O . LEU A 1 108 ? -1.692 -6.335 9.781 1.00 97.69 108 LEU A O 1
ATOM 887 N N . GLN A 1 109 ? 0.066 -5.836 8.485 1.00 96.94 109 GLN A N 1
ATOM 888 C CA . GLN A 1 109 ? -0.599 -5.981 7.203 1.00 96.94 109 GLN A CA 1
ATOM 889 C C . GLN A 1 109 ? 0.116 -7.024 6.370 1.00 96.94 109 GLN A C 1
ATOM 891 O O . GLN A 1 109 ? 1.281 -6.838 6.020 1.00 96.94 109 GLN A O 1
ATOM 896 N N . TYR A 1 110 ? -0.600 -8.067 5.977 1.00 96.50 110 TYR A N 1
ATOM 897 C CA . TYR A 1 110 ? -0.161 -8.906 4.875 1.00 96.50 110 TYR A CA 1
ATOM 898 C C . TYR A 1 110 ? -0.549 -8.236 3.555 1.00 96.50 110 TYR A C 1
ATOM 900 O O . TYR A 1 110 ? -1.704 -7.850 3.376 1.00 96.50 110 TYR A O 1
ATOM 908 N N . SER A 1 111 ? 0.408 -8.071 2.644 1.00 94.75 111 SER A N 1
ATOM 909 C CA . SER A 1 111 ? 0.192 -7.454 1.331 1.00 94.75 111 SER A CA 1
ATOM 910 C C . SER A 1 111 ? 0.702 -8.388 0.238 1.00 94.75 111 SER A C 1
ATOM 912 O O . SER A 1 111 ? 1.862 -8.784 0.267 1.00 94.75 111 SER A O 1
ATOM 914 N N . LYS A 1 112 ? -0.136 -8.730 -0.743 1.00 93.94 112 LYS A N 1
ATOM 915 C CA . LYS A 1 112 ? 0.227 -9.565 -1.899 1.00 93.94 112 LYS A CA 1
ATOM 916 C C . LYS A 1 112 ? 0.139 -8.755 -3.184 1.00 93.94 112 LYS A C 1
ATOM 918 O O . LYS A 1 112 ? -0.915 -8.194 -3.479 1.00 93.94 112 LYS A O 1
ATOM 923 N N . LEU A 1 113 ? 1.228 -8.693 -3.946 1.00 92.69 113 LEU A N 1
ATOM 924 C CA . LEU A 1 113 ? 1.279 -7.971 -5.214 1.00 92.69 113 LEU A CA 1
ATOM 925 C C . LEU A 1 113 ? 0.372 -8.666 -6.237 1.00 92.69 113 LEU A C 1
ATOM 927 O O . LEU A 1 113 ? 0.507 -9.860 -6.500 1.00 92.69 113 LEU A O 1
ATOM 931 N N . LEU A 1 114 ? -0.560 -7.914 -6.818 1.00 91.50 114 LEU A N 1
ATOM 932 C CA . LEU A 1 114 ? -1.481 -8.412 -7.843 1.00 91.50 114 LEU A CA 1
ATOM 933 C C . LEU A 1 114 ? -1.053 -7.999 -9.246 1.00 91.50 114 LEU A C 1
ATOM 935 O O . LEU A 1 114 ? -1.180 -8.782 -10.187 1.00 91.50 114 LEU A O 1
ATOM 939 N N . SER A 1 115 ? -0.612 -6.750 -9.393 1.00 90.88 115 SER A N 1
ATOM 940 C CA . SER A 1 115 ? -0.127 -6.170 -10.648 1.00 90.88 115 SER A CA 1
ATOM 941 C C . SER A 1 115 ? 0.541 -4.824 -10.386 1.00 90.88 115 SER A C 1
ATOM 943 O O . SER A 1 115 ? 0.388 -4.257 -9.305 1.00 90.88 115 SER A O 1
ATOM 945 N N . GLY A 1 116 ? 1.204 -4.265 -11.391 1.00 88.81 116 GLY A N 1
ATOM 946 C CA . GLY A 1 116 ? 1.654 -2.879 -11.357 1.00 88.81 116 GLY A CA 1
ATOM 947 C C . GLY A 1 116 ? 1.556 -2.196 -12.713 1.00 88.81 116 GLY A C 1
ATOM 948 O O . GLY A 1 116 ? 1.189 -2.806 -13.718 1.00 88.81 116 GLY A O 1
ATOM 949 N N . ILE A 1 117 ? 1.865 -0.905 -12.718 1.00 87.94 117 ILE A N 1
ATOM 950 C CA . ILE A 1 117 ? 1.956 -0.060 -13.904 1.00 87.94 117 ILE A CA 1
ATOM 951 C C . ILE A 1 117 ? 3.415 0.330 -14.076 1.00 87.94 117 ILE A C 1
ATOM 953 O O . ILE A 1 117 ? 4.034 0.884 -13.159 1.00 87.94 117 ILE A O 1
ATOM 957 N N . ALA A 1 118 ? 3.945 0.044 -15.260 1.00 88.44 118 ALA A N 1
ATOM 958 C CA . ALA A 1 118 ? 5.281 0.434 -15.660 1.00 88.44 118 ALA A CA 1
ATOM 959 C C . ALA A 1 118 ? 5.244 1.370 -16.868 1.00 88.44 118 ALA A C 1
ATOM 961 O O . ALA A 1 118 ? 4.393 1.247 -17.749 1.00 88.44 118 ALA A O 1
ATOM 962 N N . LEU A 1 119 ? 6.193 2.294 -16.895 1.00 87.12 119 LEU A N 1
ATOM 963 C CA . LEU A 1 119 ? 6.510 3.159 -18.013 1.00 87.12 119 LEU A CA 1
ATOM 964 C C . LEU A 1 119 ? 7.614 2.502 -18.843 1.00 87.12 119 LEU A C 1
ATOM 966 O O . LEU A 1 119 ? 8.699 2.239 -18.330 1.00 87.12 119 LEU A O 1
ATOM 970 N N . TYR A 1 120 ? 7.323 2.239 -20.109 1.00 85.38 120 TYR A N 1
ATOM 971 C CA . TYR A 1 120 ? 8.274 1.744 -21.096 1.00 85.38 120 TYR A CA 1
ATOM 972 C C . TYR A 1 120 ? 8.760 2.935 -21.910 1.00 85.38 120 TYR A C 1
ATO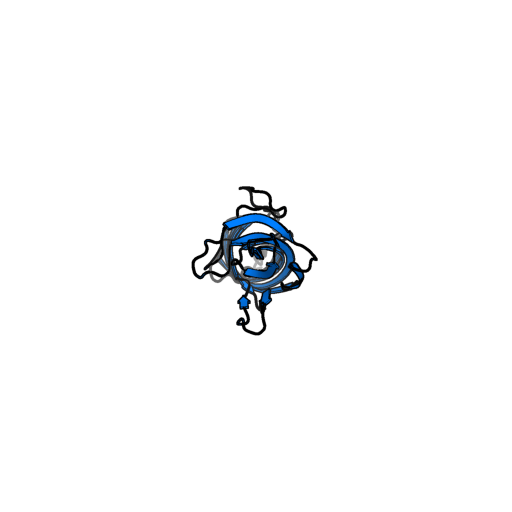M 974 O O . TYR A 1 120 ? 7.954 3.557 -22.602 1.00 85.38 120 TYR A O 1
ATOM 982 N N . GLU A 1 121 ? 10.048 3.243 -21.814 1.00 85.56 121 GLU A N 1
ATOM 983 C CA . GLU A 1 121 ? 10.693 4.309 -22.574 1.00 85.56 121 GLU A CA 1
ATOM 984 C C . GLU A 1 121 ? 11.723 3.730 -23.535 1.00 85.56 121 GLU A C 1
ATOM 986 O O . GLU A 1 121 ? 12.640 3.031 -23.111 1.00 85.56 121 GLU A O 1
ATOM 991 N N . ASP A 1 122 ? 11.606 4.080 -24.811 1.00 81.19 122 ASP A N 1
ATOM 992 C CA . ASP A 1 122 ? 12.630 3.844 -25.818 1.00 81.19 122 ASP A CA 1
ATOM 993 C C . ASP A 1 122 ? 13.265 5.189 -26.176 1.00 81.19 122 ASP A C 1
ATOM 995 O O . ASP A 1 122 ? 12.583 6.121 -26.617 1.00 81.19 122 ASP A O 1
ATOM 999 N N . LYS A 1 123 ? 14.577 5.302 -25.975 1.00 81.06 123 LYS A N 1
ATOM 1000 C CA . LYS A 1 123 ? 15.377 6.469 -26.361 1.00 81.06 123 LYS A CA 1
ATOM 1001 C C . LYS A 1 123 ? 16.333 6.081 -27.472 1.00 81.06 123 LYS A C 1
ATOM 1003 O O . LYS A 1 123 ? 16.972 5.033 -27.391 1.00 81.06 123 LYS A O 1
ATOM 1008 N N . VAL A 1 124 ? 16.442 6.928 -28.489 1.00 74.56 124 VAL A N 1
ATOM 1009 C CA . VAL A 1 124 ? 17.396 6.750 -29.585 1.00 74.56 124 VAL A CA 1
ATOM 1010 C C . VAL A 1 124 ? 18.477 7.813 -29.462 1.00 74.56 124 VAL A C 1
ATOM 1012 O O . VAL A 1 124 ? 18.190 9.012 -29.531 1.00 74.56 124 VAL A O 1
ATOM 1015 N N . ALA A 1 125 ? 19.712 7.349 -29.290 1.00 68.00 125 ALA A N 1
ATOM 1016 C CA . ALA A 1 125 ? 20.912 8.169 -29.307 1.00 68.00 125 ALA A CA 1
ATOM 1017 C C . ALA A 1 125 ? 21.567 8.073 -30.689 1.00 68.00 125 ALA A C 1
ATOM 1019 O O . ALA A 1 125 ? 21.763 6.974 -31.224 1.00 68.00 125 ALA A O 1
ATOM 1020 N N . THR A 1 126 ? 21.904 9.226 -31.266 1.00 60.69 126 THR A N 1
ATOM 1021 C CA . THR A 1 126 ? 22.589 9.319 -32.560 1.00 60.69 126 THR A CA 1
ATOM 1022 C C . THR A 1 126 ? 24.063 9.613 -32.290 1.00 60.69 126 THR A C 1
ATOM 1024 O O . THR A 1 126 ? 24.377 10.703 -31.824 1.00 60.69 126 THR A O 1
ATOM 1027 N N . SER A 1 127 ? 24.956 8.669 -32.603 1.00 56.50 127 SER A N 1
ATOM 1028 C CA . SER A 1 127 ? 26.420 8.746 -32.423 1.00 56.50 127 SER A CA 1
ATOM 1029 C C . SER A 1 127 ? 26.970 8.657 -30.984 1.00 56.50 127 SER A C 1
ATOM 1031 O O . SER A 1 127 ? 26.322 9.029 -30.010 1.00 56.50 127 SER A O 1
ATOM 1033 N N . MET A 1 128 ? 28.215 8.173 -30.868 1.00 53.28 128 MET A N 1
ATOM 1034 C CA . MET A 1 128 ? 29.011 8.103 -29.628 1.00 53.28 128 MET A CA 1
ATOM 1035 C C . MET A 1 128 ? 29.675 9.448 -29.250 1.00 53.28 128 MET A C 1
ATOM 1037 O O . MET A 1 128 ? 30.668 9.452 -28.525 1.00 53.28 128 MET A O 1
ATOM 1041 N N . GLN A 1 129 ? 29.193 10.592 -29.752 1.00 53.31 129 GLN A N 1
ATOM 1042 C CA . GLN A 1 129 ? 29.754 11.896 -29.381 1.00 53.31 129 GLN A CA 1
ATOM 1043 C C . GLN A 1 129 ? 29.225 12.372 -28.014 1.00 53.31 129 GLN A C 1
ATOM 1045 O O . GLN A 1 129 ? 28.009 12.361 -27.790 1.00 53.31 129 GLN A O 1
ATOM 1050 N N . PRO A 1 130 ? 30.098 12.853 -27.105 1.00 46.28 130 PRO A N 1
ATOM 1051 C CA . PRO A 1 130 ? 29.667 13.521 -25.881 1.00 46.28 130 PRO A CA 1
ATOM 1052 C C . PRO A 1 130 ? 28.843 14.765 -26.251 1.00 46.28 130 PRO A C 1
ATOM 1054 O O . PRO A 1 130 ? 29.361 15.679 -26.884 1.00 46.28 130 PRO A O 1
ATOM 1057 N N . GLY A 1 131 ? 27.555 14.793 -25.896 1.00 53.75 131 GLY A N 1
ATOM 1058 C CA . GLY A 1 131 ? 26.646 15.908 -26.209 1.00 53.75 131 GLY A CA 1
ATOM 1059 C C . GLY A 1 131 ? 25.607 15.633 -27.304 1.00 53.75 131 GLY A C 1
ATOM 1060 O O . GLY A 1 131 ? 24.799 16.515 -27.600 1.00 53.75 131 GLY A O 1
ATOM 1061 N N . ALA A 1 132 ? 25.569 14.424 -27.876 1.00 58.22 132 ALA A N 1
ATOM 1062 C CA . ALA A 1 132 ? 24.465 14.010 -28.737 1.00 58.22 132 ALA A CA 1
ATOM 1063 C C . ALA A 1 132 ? 23.129 14.053 -27.969 1.00 58.22 132 ALA A C 1
ATOM 1065 O O . ALA A 1 132 ? 23.009 13.517 -26.867 1.00 58.22 132 ALA A O 1
ATOM 1066 N N . ARG A 1 133 ? 22.117 14.719 -28.539 1.00 57.12 133 ARG A N 1
ATOM 1067 C CA . ARG A 1 133 ? 20.783 14.809 -27.930 1.00 57.12 133 ARG A CA 1
ATOM 1068 C C . ARG A 1 133 ? 20.053 13.478 -28.093 1.00 57.12 133 ARG A C 1
ATOM 1070 O O . ARG A 1 133 ? 19.707 13.097 -29.211 1.00 57.12 133 ARG A O 1
ATOM 1077 N N . ASP A 1 134 ? 19.784 12.808 -26.978 1.00 61.16 134 ASP A N 1
ATOM 1078 C CA . ASP A 1 134 ? 18.874 11.666 -26.939 1.00 61.16 134 ASP A CA 1
ATOM 1079 C C . ASP A 1 134 ? 17.475 12.115 -27.372 1.00 61.16 134 ASP A C 1
ATOM 1081 O O . ASP A 1 134 ? 16.880 13.017 -26.777 1.00 61.16 134 ASP A O 1
ATOM 1085 N N . SER A 1 135 ? 16.932 11.471 -28.402 1.00 66.69 135 SER A N 1
ATOM 1086 C CA . SER A 1 135 ? 15.537 11.667 -28.793 1.00 66.69 135 SER A CA 1
ATOM 1087 C C . SER A 1 135 ? 14.673 10.612 -28.104 1.00 66.69 135 SER A C 1
ATOM 1089 O O . SER A 1 135 ? 14.931 9.408 -28.208 1.00 66.69 135 SER A O 1
ATOM 1091 N N . LEU A 1 136 ? 13.656 11.051 -27.355 1.00 68.19 136 LEU A N 1
ATOM 1092 C CA . LEU A 1 136 ? 12.636 10.146 -26.831 1.00 68.19 136 LEU A CA 1
ATOM 1093 C C . LEU A 1 136 ? 11.831 9.623 -28.022 1.00 68.19 136 LEU A C 1
ATOM 1095 O O . LEU A 1 136 ? 11.111 10.381 -28.666 1.00 68.19 136 LEU A O 1
ATOM 1099 N N . TYR A 1 137 ? 11.974 8.336 -28.317 1.00 68.94 137 TYR A N 1
ATOM 1100 C CA . TYR A 1 137 ? 11.323 7.711 -29.460 1.00 68.94 137 TYR A CA 1
ATOM 1101 C C . TYR A 1 137 ? 9.911 7.251 -29.104 1.00 68.94 137 TYR A C 1
ATOM 1103 O O . TYR A 1 137 ? 8.959 7.491 -29.843 1.00 68.94 137 TYR A O 1
ATOM 1111 N N . ARG A 1 138 ? 9.755 6.611 -27.941 1.00 77.00 138 ARG A N 1
ATOM 1112 C CA . ARG A 1 138 ? 8.460 6.112 -27.479 1.00 77.00 138 ARG A CA 1
ATOM 1113 C C . ARG A 1 138 ? 8.393 6.112 -25.964 1.00 77.00 138 ARG A C 1
ATOM 1115 O O . ARG A 1 138 ? 9.340 5.708 -25.302 1.00 77.00 138 ARG A O 1
ATOM 1122 N N . SER A 1 139 ? 7.250 6.514 -25.422 1.00 81.69 139 SER A N 1
ATOM 1123 C CA . SER A 1 139 ? 6.938 6.372 -24.003 1.00 81.69 139 SER A CA 1
ATOM 1124 C C . SER A 1 139 ? 5.517 5.839 -23.863 1.00 81.69 139 SER A C 1
ATOM 1126 O O . SER A 1 139 ? 4.584 6.401 -24.435 1.00 81.69 139 SER A O 1
ATOM 1128 N N . THR A 1 140 ? 5.339 4.706 -23.183 1.00 83.94 140 THR A N 1
ATOM 1129 C CA . THR A 1 140 ? 4.014 4.099 -22.997 1.00 83.94 140 THR A CA 1
ATOM 1130 C C . THR A 1 140 ? 3.873 3.474 -21.620 1.00 83.94 140 THR A C 1
ATOM 1132 O O . THR A 1 140 ? 4.750 2.750 -21.154 1.00 83.94 140 THR A O 1
ATOM 1135 N N . PHE A 1 141 ? 2.724 3.689 -20.985 1.00 83.50 141 PHE A N 1
ATOM 1136 C CA . PHE A 1 141 ? 2.364 2.978 -19.764 1.00 83.50 141 PHE A CA 1
ATOM 1137 C C . PHE A 1 141 ? 1.758 1.622 -20.114 1.00 83.50 141 PHE A C 1
ATOM 1139 O O . PHE A 1 141 ? 0.908 1.525 -21.000 1.00 83.50 141 PHE A O 1
ATOM 1146 N N . LYS A 1 142 ? 2.193 0.567 -19.427 1.00 86.19 142 LYS A N 1
ATOM 1147 C CA . LYS A 1 142 ? 1.616 -0.774 -19.545 1.00 86.19 142 LYS A CA 1
ATOM 1148 C C . LYS A 1 142 ? 1.454 -1.403 -18.171 1.00 86.19 142 LYS A C 1
ATOM 1150 O O . LYS A 1 142 ? 2.276 -1.209 -17.273 1.00 86.19 142 LYS A O 1
ATOM 1155 N N . LYS A 1 143 ? 0.390 -2.187 -18.031 1.00 88.31 143 LYS A N 1
ATOM 1156 C CA . LYS A 1 143 ? 0.198 -3.082 -16.893 1.00 88.31 143 LYS A CA 1
ATOM 1157 C C . LYS A 1 143 ? 1.182 -4.246 -16.997 1.00 88.31 143 LYS A C 1
ATOM 1159 O O . LYS A 1 143 ? 1.336 -4.806 -18.078 1.00 88.31 143 LYS A O 1
ATOM 1164 N N . PHE A 1 144 ? 1.785 -4.621 -15.878 1.00 87.88 144 PHE A N 1
ATOM 1165 C CA . PHE A 1 144 ? 2.608 -5.819 -15.747 1.00 87.88 144 PHE A CA 1
ATOM 1166 C C . PHE A 1 144 ? 2.028 -6.732 -14.659 1.00 87.88 144 PHE A C 1
ATOM 1168 O O . PHE A 1 144 ? 1.500 -6.259 -13.642 1.00 87.88 144 PHE A O 1
ATOM 1175 N N . LYS A 1 145 ? 2.061 -8.044 -14.900 1.00 89.19 145 LYS A N 1
ATOM 1176 C CA . LYS A 1 145 ? 1.569 -9.083 -13.982 1.00 89.19 145 LYS A CA 1
ATOM 1177 C C . LYS A 1 145 ? 2.122 -10.439 -14.409 1.00 89.19 145 LYS A C 1
ATOM 1179 O O . LYS A 1 145 ? 1.928 -10.818 -15.558 1.00 89.19 145 LYS A O 1
ATOM 1184 N N . ASN A 1 146 ? 2.700 -11.185 -13.467 1.00 84.44 146 ASN A N 1
ATOM 1185 C CA . ASN A 1 146 ? 3.252 -12.526 -13.693 1.00 84.44 146 ASN A CA 1
ATOM 1186 C C . ASN A 1 146 ? 4.218 -12.589 -14.895 1.00 84.44 146 ASN A C 1
ATOM 1188 O O . ASN A 1 146 ? 4.255 -13.575 -15.625 1.00 84.44 146 ASN A O 1
ATOM 1192 N N . ASP A 1 147 ? 4.973 -11.517 -15.111 1.00 84.25 147 ASP A N 1
ATOM 1193 C CA . ASP A 1 147 ? 5.992 -11.381 -16.145 1.00 84.25 147 ASP A CA 1
ATOM 1194 C C . ASP A 1 147 ? 7.384 -11.156 -15.530 1.00 84.25 147 ASP A C 1
ATOM 1196 O O . ASP A 1 147 ? 7.549 -11.019 -14.311 1.00 84.25 147 ASP A O 1
ATOM 1200 N N . SER A 1 148 ? 8.405 -11.096 -16.387 1.00 83.12 148 SER A N 1
ATOM 1201 C CA . SER A 1 148 ? 9.799 -10.868 -15.983 1.00 83.12 148 SER A CA 1
ATOM 1202 C C . SER A 1 148 ? 10.006 -9.554 -15.226 1.00 83.12 148 SER A C 1
ATOM 1204 O O . SER A 1 148 ? 10.930 -9.454 -14.423 1.00 83.12 148 SER A O 1
ATOM 1206 N N . VAL A 1 149 ? 9.141 -8.561 -15.448 1.00 81.38 149 VAL A N 1
ATOM 1207 C CA . VAL A 1 149 ? 9.155 -7.271 -14.752 1.00 81.38 149 VAL A CA 1
ATOM 1208 C C . VAL A 1 149 ? 8.617 -7.436 -13.329 1.00 81.38 149 VAL A C 1
ATOM 1210 O O . VAL A 1 149 ? 9.255 -6.986 -12.379 1.00 81.38 149 VAL A O 1
ATOM 1213 N N . SER A 1 150 ? 7.494 -8.140 -13.158 1.00 82.44 150 SER A N 1
ATOM 1214 C CA . SER A 1 150 ? 6.901 -8.423 -11.847 1.00 82.44 150 SER A CA 1
ATOM 1215 C C . SER A 1 150 ? 7.784 -9.299 -10.958 1.00 82.44 150 SER A C 1
ATOM 1217 O O . SER A 1 150 ? 7.814 -9.082 -9.752 1.00 82.44 150 SER A O 1
ATOM 1219 N N . ASN A 1 151 ? 8.559 -10.219 -11.543 1.00 84.38 151 ASN A N 1
ATOM 1220 C CA . ASN A 1 151 ? 9.467 -11.106 -10.806 1.00 84.38 151 ASN A CA 1
ATOM 1221 C C . ASN A 1 151 ? 10.647 -10.367 -10.154 1.00 84.38 151 ASN A C 1
ATOM 1223 O O . ASN A 1 151 ? 11.322 -10.930 -9.298 1.00 84.38 151 ASN A O 1
ATOM 1227 N N . LYS A 1 152 ? 10.903 -9.109 -10.541 1.00 84.62 152 LYS A N 1
ATOM 1228 C CA . LYS A 1 152 ? 11.900 -8.249 -9.885 1.00 84.62 152 LYS A CA 1
ATOM 1229 C C . LYS A 1 152 ? 11.378 -7.568 -8.618 1.00 84.62 152 LYS A C 1
ATOM 1231 O O . LYS A 1 152 ? 12.138 -6.883 -7.937 1.00 84.62 152 LYS A O 1
ATOM 1236 N N . LEU A 1 153 ? 10.088 -7.719 -8.328 1.00 87.88 153 LEU A N 1
ATOM 1237 C CA . LEU A 1 153 ? 9.430 -7.162 -7.156 1.00 87.88 153 LEU A CA 1
ATOM 1238 C C . LEU A 1 153 ? 9.043 -8.285 -6.195 1.00 87.88 153 LEU A C 1
ATOM 1240 O O . LEU A 1 153 ? 8.725 -9.401 -6.607 1.00 87.88 153 LEU A O 1
ATOM 1244 N N . ALA A 1 154 ? 9.019 -7.978 -4.902 1.00 88.62 154 ALA A N 1
ATOM 1245 C CA . ALA A 1 154 ? 8.524 -8.907 -3.901 1.00 88.62 154 ALA A CA 1
ATOM 1246 C C . ALA A 1 154 ? 7.028 -9.183 -4.133 1.00 88.62 154 ALA A C 1
ATOM 1248 O O . ALA A 1 154 ? 6.194 -8.275 -4.119 1.00 88.62 154 ALA A O 1
ATOM 1249 N N . GLY A 1 155 ? 6.675 -10.456 -4.331 1.00 88.81 155 GLY A N 1
ATOM 1250 C CA . GLY A 1 155 ? 5.284 -10.871 -4.533 1.00 88.81 155 GLY A CA 1
ATOM 1251 C C . GLY A 1 155 ? 4.415 -10.743 -3.275 1.00 88.81 155 GLY A C 1
ATOM 1252 O O . GLY A 1 155 ? 3.191 -10.669 -3.374 1.00 88.81 155 GLY A O 1
ATOM 1253 N N . HIS A 1 156 ? 5.034 -10.710 -2.094 1.00 92.31 156 HIS A N 1
ATOM 1254 C CA . HIS A 1 156 ? 4.379 -10.529 -0.803 1.00 92.31 156 HIS A CA 1
ATOM 1255 C C . HIS A 1 156 ? 5.233 -9.653 0.118 1.00 92.31 156 HIS A C 1
ATOM 1257 O O . HIS A 1 156 ? 6.454 -9.632 0.002 1.00 92.31 156 HIS A O 1
ATOM 1263 N N . ASP A 1 157 ? 4.583 -8.934 1.027 1.00 92.12 157 ASP A N 1
ATOM 1264 C CA . ASP A 1 157 ? 5.220 -8.015 1.966 1.00 92.12 157 ASP A CA 1
ATOM 1265 C C . ASP A 1 157 ? 4.402 -7.946 3.261 1.00 92.12 157 ASP A C 1
ATOM 1267 O O . ASP A 1 157 ? 3.171 -7.836 3.228 1.00 92.12 157 ASP A O 1
ATOM 1271 N N . PHE A 1 158 ? 5.087 -7.988 4.403 1.00 95.19 158 PHE A N 1
ATOM 1272 C CA . PHE A 1 158 ? 4.489 -7.690 5.700 1.00 95.19 158 PHE A CA 1
ATOM 1273 C C . PHE A 1 158 ? 4.777 -6.245 6.068 1.00 95.19 158 PHE A C 1
ATOM 1275 O O . PHE A 1 158 ? 5.911 -5.782 5.960 1.00 95.19 158 PHE A O 1
ATOM 1282 N N . ARG A 1 159 ? 3.759 -5.524 6.531 1.00 95.88 159 ARG A N 1
ATOM 1283 C CA . ARG A 1 159 ? 3.888 -4.108 6.880 1.00 95.88 159 ARG A CA 1
ATOM 1284 C C . ARG A 1 159 ? 3.434 -3.862 8.298 1.00 95.88 159 ARG A C 1
ATOM 1286 O O . ARG A 1 159 ? 2.408 -4.380 8.719 1.00 95.88 159 ARG A O 1
ATOM 1293 N N . PHE A 1 160 ? 4.178 -3.032 9.004 1.00 97.19 160 PHE A N 1
ATOM 1294 C CA . PHE A 1 160 ? 3.745 -2.459 10.261 1.00 97.19 160 PHE A CA 1
ATOM 1295 C C . PHE A 1 160 ? 2.690 -1.380 10.007 1.00 97.19 160 PHE A C 1
ATOM 1297 O O . PHE A 1 160 ? 2.810 -0.613 9.046 1.00 97.19 160 PHE A O 1
ATOM 1304 N N . ILE A 1 161 ? 1.670 -1.320 10.861 1.00 97.50 161 ILE A N 1
ATOM 1305 C CA . ILE A 1 161 ? 0.614 -0.309 10.823 1.00 97.50 161 ILE A CA 1
ATOM 1306 C C . ILE A 1 161 ? 0.642 0.500 12.113 1.00 97.50 161 ILE A C 1
ATOM 1308 O O . ILE A 1 161 ? 0.627 -0.071 13.198 1.00 97.50 161 ILE A O 1
ATOM 1312 N N . PHE A 1 162 ? 0.563 1.820 11.971 1.00 97.81 162 PHE A N 1
ATOM 1313 C CA . PHE A 1 162 ? 0.139 2.733 13.023 1.00 97.81 162 PHE A CA 1
ATOM 1314 C C . PHE A 1 162 ? -1.120 3.468 12.562 1.00 97.81 162 PHE A C 1
ATOM 1316 O O . PHE A 1 162 ? -1.175 3.970 11.439 1.00 97.81 162 PHE A O 1
ATOM 1323 N N . ASP A 1 163 ? -2.149 3.515 13.397 1.00 97.44 163 ASP A N 1
ATOM 1324 C CA . ASP A 1 163 ? -3.452 4.061 13.032 1.00 97.44 163 ASP A CA 1
ATOM 1325 C C . ASP A 1 163 ? -4.005 4.923 14.167 1.00 97.44 163 ASP A C 1
ATOM 1327 O O . ASP A 1 163 ? -3.908 4.566 15.337 1.00 97.44 163 ASP A O 1
ATOM 1331 N N . ALA A 1 164 ? -4.581 6.066 13.824 1.00 97.50 164 ALA A N 1
ATOM 1332 C CA . ALA A 1 164 ? -5.291 6.928 14.751 1.00 97.50 164 ALA A CA 1
ATOM 1333 C C . ALA A 1 164 ? -6.656 7.248 14.157 1.00 97.50 164 ALA A C 1
ATOM 1335 O O . ALA A 1 164 ? -6.748 7.693 13.010 1.00 97.50 164 ALA A O 1
ATOM 1336 N N . ASN A 1 165 ? -7.722 7.044 14.925 1.00 96.56 165 ASN A N 1
ATOM 1337 C CA . ASN A 1 165 ? -9.065 7.332 14.453 1.00 96.56 165 ASN A CA 1
ATOM 1338 C C . ASN A 1 165 ? -9.980 7.920 15.518 1.00 96.56 165 ASN A C 1
ATOM 1340 O O . ASN A 1 165 ? -9.772 7.776 16.721 1.00 96.56 165 ASN A O 1
ATOM 1344 N N . TYR A 1 166 ? -10.992 8.620 15.025 1.00 95.56 166 TYR A N 1
ATOM 1345 C CA . TYR A 1 166 ? -12.042 9.240 15.794 1.00 95.56 166 TYR A CA 1
ATOM 1346 C C . TYR A 1 166 ? -13.393 8.684 15.358 1.00 95.56 166 TYR A C 1
ATOM 1348 O O . TYR A 1 166 ? -13.743 8.679 14.173 1.00 95.56 166 TYR A O 1
ATOM 1356 N N . TYR A 1 167 ? -14.147 8.219 16.340 1.00 94.12 167 TYR A N 1
ATOM 1357 C CA . TYR A 1 167 ? -15.442 7.595 16.184 1.00 94.12 167 TYR A CA 1
ATOM 1358 C C . TYR A 1 167 ? -16.566 8.598 16.453 1.00 94.12 167 TYR A C 1
ATOM 1360 O O . TYR A 1 167 ? -16.695 9.150 17.544 1.00 94.12 167 TYR A O 1
ATOM 1368 N N . TRP A 1 168 ? -17.418 8.829 15.463 1.00 92.19 168 TRP A N 1
ATOM 1369 C CA . TRP A 1 168 ? -18.524 9.770 15.553 1.00 92.19 168 TRP A CA 1
ATOM 1370 C C . TRP A 1 168 ? -19.813 9.135 15.033 1.00 92.19 168 TRP A C 1
ATOM 1372 O O . TRP A 1 168 ? -20.001 8.960 13.831 1.00 92.19 168 TRP A O 1
ATOM 1382 N N . HIS A 1 169 ? -20.726 8.807 15.949 1.00 89.25 169 HIS A N 1
ATOM 1383 C CA . HIS A 1 169 ? -21.960 8.063 15.665 1.00 89.25 169 HIS A CA 1
ATOM 1384 C C . HIS A 1 169 ? -21.696 6.692 15.045 1.00 89.25 169 HIS A C 1
ATOM 1386 O O . HIS A 1 169 ? -21.365 5.785 15.785 1.00 89.25 169 HIS A O 1
ATOM 1392 N N . ARG A 1 170 ? -21.861 6.541 13.729 1.00 89.94 170 ARG A N 1
ATOM 1393 C CA . ARG A 1 170 ? -21.520 5.330 12.958 1.00 89.94 170 ARG A CA 1
ATOM 1394 C C . ARG A 1 170 ? -20.365 5.574 11.990 1.00 89.94 170 ARG A C 1
ATOM 1396 O O . ARG A 1 170 ? -20.032 4.715 11.177 1.00 89.94 170 ARG A O 1
ATOM 1403 N N . PHE A 1 171 ? -19.800 6.777 12.018 1.00 92.94 171 PHE A N 1
ATOM 1404 C CA . PHE A 1 171 ? -18.687 7.172 11.177 1.00 92.94 171 PHE A CA 1
ATOM 1405 C C . PHE A 1 171 ? -17.379 7.029 11.936 1.00 92.94 171 PHE A C 1
ATOM 1407 O O . PHE A 1 171 ? -17.287 7.291 13.132 1.00 92.94 171 PHE A O 1
ATOM 1414 N N . THR A 1 172 ? -16.333 6.651 11.218 1.00 93.62 172 THR A N 1
ATOM 1415 C CA . THR A 1 172 ? -14.966 6.676 11.733 1.00 93.62 172 THR A CA 1
ATOM 1416 C C . THR A 1 172 ? -14.105 7.464 10.773 1.00 93.62 172 THR A C 1
ATOM 1418 O O . THR A 1 172 ? -13.989 7.094 9.605 1.00 93.62 172 THR A O 1
ATOM 1421 N N . VAL A 1 173 ? -13.488 8.531 11.262 1.00 94.81 173 VAL A N 1
ATOM 1422 C CA . VAL A 1 173 ? -12.490 9.297 10.513 1.00 94.81 173 VAL A CA 1
ATOM 1423 C C . VAL A 1 173 ? -11.130 8.935 11.070 1.00 94.81 173 VAL A C 1
ATOM 1425 O O . VAL A 1 173 ? -10.946 8.957 12.282 1.00 94.81 173 VAL A O 1
ATOM 1428 N N . GLY A 1 174 ? -10.174 8.591 10.219 1.00 94.38 174 GLY A N 1
ATOM 1429 C CA . GLY A 1 174 ? -8.860 8.211 10.709 1.00 94.38 174 GLY A CA 1
ATOM 1430 C C . GLY A 1 174 ? -7.732 8.439 9.730 1.00 94.38 174 GLY A C 1
ATOM 1431 O O . GLY A 1 174 ? -7.928 8.726 8.548 1.00 94.38 174 GLY A O 1
ATOM 1432 N N . MET A 1 175 ? -6.534 8.298 10.276 1.00 96.00 175 MET A N 1
ATOM 1433 C CA . MET A 1 175 ? -5.267 8.373 9.584 1.00 96.00 175 MET A CA 1
ATOM 1434 C C . MET A 1 175 ? -4.493 7.086 9.859 1.00 96.00 175 MET A C 1
ATOM 1436 O O . MET A 1 175 ? -4.385 6.646 11.001 1.00 96.00 175 MET A O 1
ATOM 1440 N N . ARG A 1 176 ? -3.939 6.486 8.809 1.00 95.12 176 ARG A N 1
ATOM 1441 C CA . ARG A 1 176 ? -3.153 5.255 8.886 1.00 95.12 176 ARG A CA 1
ATOM 1442 C C . ARG A 1 176 ? -1.804 5.451 8.221 1.00 95.12 176 ARG A C 1
ATOM 1444 O O . ARG A 1 176 ? -1.739 5.784 7.041 1.00 95.12 176 ARG A O 1
ATOM 1451 N N . TYR A 1 177 ? -0.742 5.179 8.962 1.00 94.94 177 TYR A N 1
ATOM 1452 C CA . TYR A 1 177 ? 0.608 5.037 8.442 1.00 94.94 177 TYR A CA 1
ATOM 1453 C C . TYR A 1 177 ? 0.962 3.554 8.325 1.00 94.94 177 TYR A C 1
ATOM 1455 O O . TYR A 1 177 ? 0.730 2.772 9.247 1.00 94.94 177 TYR A O 1
ATOM 1463 N N . THR A 1 178 ? 1.535 3.162 7.191 1.00 94.44 178 THR A N 1
ATOM 1464 C CA . THR A 1 178 ? 2.007 1.793 6.959 1.00 94.44 178 THR A CA 1
ATOM 1465 C C . THR A 1 178 ? 3.458 1.798 6.514 1.00 94.44 178 THR A C 1
ATOM 1467 O O . THR A 1 178 ? 3.810 2.570 5.618 1.00 94.44 178 THR A O 1
ATOM 1470 N N . GLN A 1 179 ? 4.259 0.873 7.031 1.00 93.94 179 GLN A N 1
ATOM 1471 C CA . GLN A 1 179 ? 5.660 0.711 6.654 1.00 93.94 179 GLN A CA 1
ATOM 1472 C C . GLN A 1 179 ? 6.007 -0.760 6.429 1.00 93.94 179 GLN A C 1
ATOM 1474 O O . GLN A 1 179 ? 5.856 -1.584 7.325 1.00 93.94 179 GLN A O 1
ATOM 1479 N N . GLY A 1 180 ? 6.498 -1.082 5.236 1.00 93.31 180 GLY A N 1
ATOM 1480 C CA . GLY A 1 180 ? 6.998 -2.398 4.860 1.00 93.31 180 GLY A CA 1
ATOM 1481 C C . GLY A 1 180 ? 8.183 -2.808 5.721 1.00 93.31 180 GLY A C 1
ATOM 1482 O O . GLY A 1 180 ? 9.099 -2.018 5.971 1.00 93.31 180 GLY A O 1
ATOM 1483 N N . LEU A 1 181 ? 8.137 -4.049 6.190 1.00 92.12 181 LEU A N 1
ATOM 1484 C CA . LEU A 1 181 ? 9.208 -4.679 6.955 1.00 92.12 181 LEU A CA 1
ATOM 1485 C C . LEU A 1 181 ? 10.300 -5.208 6.021 1.00 92.12 181 LEU A C 1
ATOM 1487 O O . LEU A 1 181 ? 11.469 -5.243 6.400 1.00 92.12 181 LEU A O 1
ATOM 1491 N N . SER A 1 182 ? 9.917 -5.562 4.791 1.00 89.31 182 SER A N 1
ATOM 1492 C CA . SER A 1 182 ? 10.806 -6.058 3.746 1.00 89.31 182 SER A CA 1
ATOM 1493 C C . SER A 1 182 ? 11.018 -5.028 2.633 1.00 89.31 182 SER A C 1
ATOM 1495 O O . SER A 1 182 ? 10.230 -4.092 2.458 1.00 89.31 182 SER A O 1
ATOM 1497 N N . ASN A 1 183 ? 12.111 -5.187 1.885 1.00 88.69 183 ASN A N 1
ATOM 1498 C CA . ASN A 1 183 ? 12.353 -4.398 0.682 1.00 88.69 183 ASN A CA 1
ATOM 1499 C C . ASN A 1 183 ? 11.490 -4.967 -0.449 1.00 88.69 183 ASN A C 1
ATOM 1501 O O . ASN A 1 183 ? 11.624 -6.139 -0.795 1.00 88.69 183 ASN A O 1
ATOM 1505 N N . PHE A 1 184 ? 10.618 -4.146 -1.038 1.00 85.38 184 PHE A N 1
ATOM 1506 C CA . PHE A 1 184 ? 9.753 -4.607 -2.131 1.00 85.38 184 PHE A CA 1
ATOM 1507 C C . PHE A 1 184 ? 10.506 -4.710 -3.459 1.00 85.38 184 PHE A C 1
ATOM 1509 O O . PHE A 1 184 ? 10.031 -5.353 -4.393 1.00 85.38 184 PHE A O 1
ATOM 1516 N N . VAL A 1 185 ? 11.667 -4.063 -3.544 1.00 84.75 185 VAL A N 1
ATOM 1517 C CA . VAL A 1 185 ? 12.558 -4.099 -4.693 1.00 84.75 185 VAL A CA 1
ATOM 1518 C C . VAL A 1 185 ? 14.003 -4.181 -4.215 1.00 84.75 185 VAL A C 1
ATOM 1520 O O . VAL A 1 185 ? 14.398 -3.499 -3.268 1.00 84.75 185 VAL A O 1
ATOM 1523 N N . SER A 1 186 ? 14.779 -5.045 -4.864 1.00 82.50 186 SER A N 1
ATOM 1524 C CA . SER A 1 186 ? 16.220 -5.181 -4.672 1.00 82.50 186 SER A CA 1
ATOM 1525 C C . SER A 1 186 ? 16.830 -5.511 -6.027 1.00 82.50 186 SER A C 1
ATOM 1527 O O . SER A 1 186 ? 16.697 -6.631 -6.516 1.00 82.50 186 SER A O 1
ATOM 1529 N N . ILE A 1 187 ? 17.380 -4.501 -6.702 1.00 81.38 187 ILE A N 1
ATOM 1530 C CA . ILE A 1 187 ? 17.838 -4.636 -8.088 1.00 81.38 187 ILE A CA 1
ATOM 1531 C C . ILE A 1 187 ? 19.236 -4.062 -8.229 1.00 81.38 187 ILE A C 1
ATOM 1533 O O . ILE A 1 187 ? 19.519 -2.939 -7.813 1.00 81.38 187 ILE A O 1
ATOM 1537 N N . GLN A 1 188 ? 20.077 -4.842 -8.895 1.00 82.31 188 GLN A N 1
ATOM 1538 C CA . GLN A 1 188 ? 21.351 -4.420 -9.439 1.00 82.31 188 GLN A CA 1
ATOM 1539 C C . GLN A 1 188 ? 21.265 -4.572 -10.965 1.00 82.31 188 GLN A C 1
ATOM 1541 O O . GLN A 1 188 ? 20.959 -5.653 -11.466 1.00 82.31 188 GLN A O 1
ATOM 1546 N N . LEU A 1 189 ? 21.423 -3.474 -11.711 1.00 74.50 189 LEU A N 1
ATOM 1547 C CA . LEU A 1 189 ? 21.208 -3.457 -13.168 1.00 74.50 189 LEU A CA 1
ATOM 1548 C C . LEU A 1 189 ? 22.420 -4.007 -13.930 1.00 74.50 189 LEU A C 1
ATOM 1550 O O . LEU A 1 189 ? 22.261 -4.687 -14.939 1.00 74.50 189 LEU A O 1
ATOM 1554 N N . THR A 1 190 ? 23.620 -3.727 -13.430 1.00 72.75 190 THR A N 1
ATOM 1555 C CA . THR A 1 190 ? 24.902 -4.295 -13.869 1.00 72.75 190 THR A CA 1
ATOM 1556 C C . THR A 1 190 ? 25.823 -4.469 -12.660 1.00 72.75 190 THR A C 1
ATOM 1558 O O . THR A 1 190 ? 25.633 -3.799 -11.642 1.00 72.75 190 THR A O 1
ATOM 1561 N N . ASN A 1 191 ? 26.859 -5.307 -12.770 1.00 71.94 191 ASN A N 1
ATOM 1562 C CA . ASN A 1 191 ? 27.803 -5.584 -11.672 1.00 71.94 191 ASN A CA 1
ATOM 1563 C C . ASN A 1 191 ? 28.471 -4.321 -11.086 1.00 71.94 191 ASN A C 1
ATOM 1565 O O . ASN A 1 191 ? 28.898 -4.338 -9.937 1.00 71.94 191 ASN A O 1
ATOM 1569 N N . ASN A 1 192 ? 28.504 -3.216 -11.842 1.00 75.50 192 ASN A N 1
ATOM 1570 C CA . ASN A 1 192 ? 29.110 -1.945 -11.430 1.00 75.50 192 ASN A CA 1
ATOM 1571 C C . ASN A 1 192 ? 28.087 -0.905 -10.937 1.00 75.50 192 ASN A C 1
ATOM 1573 O O . ASN A 1 192 ? 28.470 0.204 -10.574 1.00 75.50 192 ASN A O 1
ATOM 1577 N N . THR A 1 193 ? 26.789 -1.225 -10.944 1.00 74.12 193 THR A N 1
ATOM 1578 C CA . THR A 1 193 ? 25.759 -0.354 -10.354 1.00 74.12 193 THR A CA 1
ATOM 1579 C C . THR A 1 193 ? 25.548 -0.693 -8.881 1.00 74.12 193 THR A C 1
ATOM 1581 O O . THR A 1 193 ? 25.563 -1.878 -8.534 1.00 74.12 193 THR A O 1
ATOM 1584 N N . PRO A 1 194 ? 25.339 0.311 -8.010 1.00 78.88 194 PRO A N 1
ATOM 1585 C CA . PRO A 1 194 ? 25.001 0.059 -6.618 1.00 78.88 194 PRO A CA 1
ATOM 1586 C C . PRO A 1 194 ? 23.647 -0.649 -6.524 1.00 78.88 194 PRO A C 1
ATOM 1588 O O . PRO A 1 194 ? 22.750 -0.420 -7.339 1.00 78.88 194 PRO A O 1
ATOM 1591 N N . LEU A 1 195 ? 23.498 -1.501 -5.510 1.00 83.19 195 LEU A N 1
ATOM 1592 C CA . LEU A 1 195 ? 22.237 -2.174 -5.225 1.00 83.19 195 LEU A CA 1
ATOM 1593 C C . LEU A 1 195 ? 21.176 -1.135 -4.844 1.00 83.19 195 LEU A C 1
ATOM 1595 O O . LEU A 1 195 ? 21.300 -0.456 -3.824 1.00 83.19 195 LEU A O 1
ATOM 1599 N N . TYR A 1 196 ? 20.111 -1.040 -5.636 1.00 83.88 196 TYR A N 1
ATOM 1600 C CA . TYR A 1 196 ? 18.954 -0.230 -5.284 1.00 83.88 196 TYR A CA 1
ATOM 1601 C C . TYR A 1 196 ? 17.992 -1.058 -4.434 1.00 83.88 196 TYR A C 1
ATOM 1603 O O . TYR A 1 196 ? 17.571 -2.142 -4.846 1.00 83.88 196 TYR A O 1
ATOM 1611 N N . THR A 1 197 ? 17.628 -0.540 -3.260 1.00 85.62 197 THR A N 1
ATOM 1612 C CA . THR A 1 197 ? 16.606 -1.138 -2.395 1.00 85.62 197 THR A CA 1
ATOM 1613 C C . THR A 1 197 ? 15.616 -0.083 -1.939 1.00 85.62 197 THR A C 1
ATOM 1615 O O . THR A 1 197 ? 16.006 1.049 -1.662 1.00 85.62 197 THR A O 1
ATOM 1618 N N . ASP A 1 198 ? 14.341 -0.457 -1.851 1.00 85.81 198 ASP A N 1
ATOM 1619 C CA . ASP A 1 198 ? 13.301 0.425 -1.326 1.00 85.81 198 ASP A CA 1
ATOM 1620 C C . ASP A 1 198 ? 12.225 -0.371 -0.574 1.00 85.81 198 ASP A C 1
ATOM 1622 O O . ASP A 1 198 ? 12.016 -1.569 -0.809 1.00 85.81 198 ASP A O 1
ATOM 1626 N N . ARG A 1 199 ? 11.548 0.301 0.361 1.00 88.56 199 ARG A N 1
ATOM 1627 C CA . ARG A 1 199 ? 10.485 -0.250 1.206 1.00 88.56 199 ARG A CA 1
ATOM 1628 C C . ARG A 1 199 ? 9.184 0.490 0.978 1.00 88.56 199 ARG A C 1
ATOM 1630 O O . ARG A 1 199 ? 9.127 1.713 0.907 1.00 88.56 199 ARG A O 1
ATOM 1637 N N . ASN A 1 200 ? 8.102 -0.272 0.980 1.00 86.31 200 ASN A N 1
ATOM 1638 C CA . ASN A 1 200 ? 6.763 0.270 0.848 1.00 86.31 200 ASN A CA 1
ATOM 1639 C C . ASN A 1 200 ? 6.421 1.161 2.047 1.00 86.31 200 ASN A C 1
ATOM 1641 O O . ASN A 1 200 ? 6.419 0.694 3.182 1.00 86.31 200 ASN A O 1
ATOM 1645 N N . LYS A 1 201 ? 6.063 2.422 1.815 1.00 90.44 201 LYS A N 1
ATOM 1646 C CA . LYS A 1 201 ? 5.515 3.311 2.850 1.00 90.44 201 LYS A CA 1
ATOM 1647 C C . LYS A 1 201 ? 4.257 3.981 2.319 1.00 90.44 201 LYS A C 1
ATOM 1649 O O . LYS A 1 201 ? 4.182 4.270 1.126 1.00 90.44 201 LYS A O 1
ATOM 1654 N N . SER A 1 202 ? 3.259 4.187 3.174 1.00 88.31 202 SER A 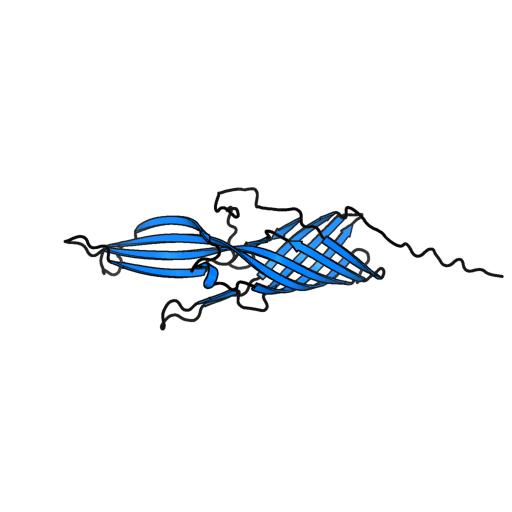N 1
ATOM 1655 C CA . SER A 1 202 ? 2.055 4.927 2.787 1.00 88.31 202 SER A CA 1
ATOM 1656 C C . SER A 1 202 ? 1.429 5.646 3.974 1.00 88.31 202 SER A C 1
ATOM 1658 O O . SER A 1 202 ? 1.472 5.140 5.097 1.00 88.31 202 SER A O 1
ATOM 1660 N N . LEU A 1 203 ? 0.846 6.814 3.705 1.00 90.25 203 LEU A N 1
ATOM 1661 C CA . LEU A 1 203 ? -0.014 7.544 4.627 1.00 90.25 203 LEU A CA 1
ATOM 1662 C C . LEU A 1 203 ? -1.402 7.652 3.997 1.00 90.25 203 LEU A C 1
ATOM 1664 O O . LEU A 1 203 ? -1.543 8.020 2.829 1.00 90.25 203 LEU A O 1
ATOM 1668 N N . GLN A 1 204 ? -2.423 7.286 4.760 1.00 89.50 204 GLN A N 1
ATOM 1669 C CA . GLN A 1 204 ? -3.792 7.193 4.278 1.00 89.50 204 GLN A CA 1
ATOM 1670 C C . GLN A 1 204 ? -4.720 7.962 5.205 1.00 89.50 204 GLN A C 1
ATOM 1672 O O . GLN A 1 204 ? -4.628 7.818 6.422 1.00 89.50 204 GLN A O 1
ATOM 1677 N N . PHE A 1 205 ? -5.653 8.710 4.628 1.00 89.94 205 PHE A N 1
ATOM 1678 C CA . PHE A 1 205 ? -6.791 9.274 5.352 1.00 89.94 205 PHE A CA 1
ATOM 1679 C C . PHE A 1 205 ? -8.041 8.513 4.960 1.00 89.94 205 PHE A C 1
ATOM 1681 O O . PHE A 1 205 ? -8.228 8.203 3.784 1.00 89.94 205 PHE A O 1
ATOM 1688 N N . TYR A 1 206 ? -8.899 8.190 5.921 1.00 89.38 206 TYR A N 1
ATOM 1689 C CA . TYR A 1 206 ? -10.065 7.374 5.638 1.00 89.38 206 TYR A CA 1
ATOM 1690 C C . TYR A 1 206 ? -11.324 7.808 6.375 1.00 89.38 206 TYR A C 1
ATOM 1692 O O . TYR A 1 206 ? -11.277 8.292 7.501 1.00 89.38 206 TYR A O 1
ATOM 1700 N N . LEU A 1 207 ? -12.464 7.542 5.733 1.00 90.38 207 LEU A N 1
ATOM 1701 C CA . LEU A 1 207 ? -13.803 7.648 6.315 1.00 90.38 207 LEU A CA 1
ATOM 1702 C C . LEU A 1 207 ? -14.502 6.287 6.253 1.00 90.38 207 LEU A C 1
ATOM 1704 O O . LEU A 1 207 ? -14.778 5.805 5.156 1.00 90.38 207 LEU A O 1
ATOM 1708 N N . ARG A 1 208 ? -14.789 5.639 7.379 1.00 90.75 208 ARG A N 1
ATOM 1709 C CA . ARG A 1 208 ? -15.593 4.404 7.428 1.00 90.75 208 ARG A CA 1
ATOM 1710 C C . ARG A 1 208 ? -17.005 4.711 7.900 1.00 90.75 208 ARG A C 1
ATOM 1712 O O . ARG A 1 208 ? -17.214 5.666 8.642 1.00 90.75 208 ARG A O 1
ATOM 1719 N N . TYR A 1 209 ? -17.939 3.873 7.472 1.00 90.06 209 TYR A N 1
ATOM 1720 C CA . TYR A 1 209 ? -19.300 3.837 7.980 1.00 90.06 209 TYR A CA 1
ATOM 1721 C C . TYR A 1 209 ? -19.600 2.414 8.437 1.00 90.06 209 TYR A C 1
ATOM 1723 O O . TYR A 1 209 ? -19.384 1.463 7.683 1.00 90.06 209 TYR A O 1
ATOM 1731 N N . ASN A 1 210 ? -20.074 2.271 9.665 1.00 89.25 210 ASN A N 1
ATOM 1732 C CA . ASN A 1 210 ? -20.476 0.994 10.222 1.00 89.25 210 ASN A CA 1
ATOM 1733 C C . ASN A 1 210 ? -21.929 0.703 9.838 1.00 89.25 210 ASN A C 1
ATOM 1735 O O . ASN A 1 210 ? -22.861 1.387 10.267 1.00 89.25 210 ASN A O 1
ATOM 1739 N N . ILE A 1 211 ? -22.117 -0.321 9.005 1.00 87.62 211 ILE A N 1
ATOM 1740 C CA . ILE A 1 211 ? -23.444 -0.741 8.532 1.00 87.62 211 ILE A CA 1
ATOM 1741 C C . ILE A 1 211 ? -24.217 -1.432 9.661 1.00 87.62 211 ILE A C 1
ATOM 1743 O O . ILE A 1 211 ? -25.420 -1.220 9.815 1.00 87.62 211 ILE A O 1
ATOM 1747 N N . TRP A 1 212 ? -23.518 -2.229 10.469 1.00 86.69 212 TRP A N 1
ATOM 1748 C CA . TRP A 1 212 ? -24.089 -2.980 11.577 1.00 86.69 212 TRP A CA 1
ATOM 1749 C C . TRP A 1 212 ? -23.170 -2.924 12.798 1.00 86.69 212 TRP A C 1
ATOM 1751 O O . TRP A 1 212 ? -21.955 -3.061 12.672 1.00 86.69 212 TRP A O 1
ATOM 1761 N N . GLU A 1 213 ? -23.770 -2.718 13.969 1.00 81.62 213 GLU A N 1
ATOM 1762 C CA . GLU A 1 213 ? -23.104 -2.669 15.269 1.00 81.62 213 GLU A CA 1
ATOM 1763 C C . GLU A 1 213 ? -23.960 -3.425 16.281 1.00 81.62 213 GLU A C 1
ATOM 1765 O O . GLU A 1 213 ? -25.108 -3.048 16.526 1.00 81.62 213 GLU A O 1
ATOM 1770 N N . ASP A 1 214 ? -23.400 -4.467 16.890 1.00 73.56 214 ASP A N 1
ATOM 1771 C CA . ASP A 1 214 ? -23.994 -5.119 18.056 1.00 73.56 214 ASP A CA 1
ATOM 1772 C C . ASP A 1 214 ? -23.252 -4.650 19.311 1.00 73.56 214 ASP A C 1
ATOM 1774 O O . ASP A 1 214 ? -22.352 -5.305 19.841 1.00 73.56 214 ASP A O 1
ATOM 1778 N N . MET A 1 215 ? -23.577 -3.436 19.759 1.00 59.75 215 MET A N 1
ATOM 1779 C CA . MET A 1 215 ? -23.091 -2.957 21.047 1.00 59.75 215 MET A CA 1
ATOM 1780 C C . MET A 1 215 ? -23.887 -3.659 22.142 1.00 59.75 215 MET A C 1
ATOM 1782 O O . MET A 1 215 ? -24.971 -3.205 22.519 1.00 59.75 215 MET A O 1
ATOM 1786 N N . ARG A 1 216 ? -23.326 -4.741 22.696 1.00 56.31 216 ARG A N 1
ATOM 1787 C CA . ARG A 1 216 ? -23.782 -5.312 23.969 1.00 56.31 216 ARG A CA 1
ATOM 1788 C C . ARG A 1 216 ? -23.600 -4.268 25.070 1.00 56.31 216 ARG A C 1
ATOM 1790 O O . ARG A 1 216 ? -22.621 -4.288 25.809 1.00 56.31 216 ARG A O 1
ATOM 1797 N N . LYS A 1 217 ? -24.549 -3.339 25.197 1.00 48.66 217 LYS A N 1
ATOM 1798 C CA . LYS A 1 217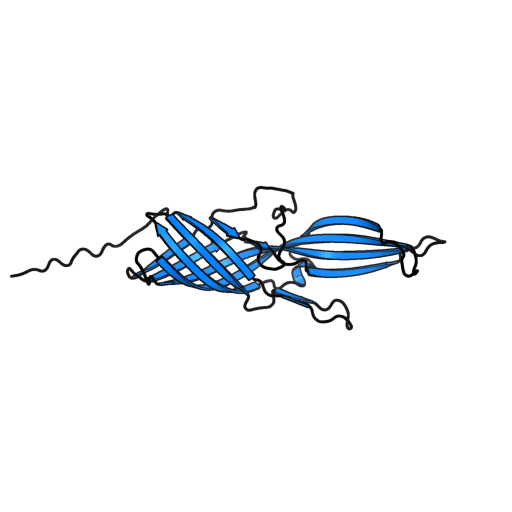 ? -24.663 -2.477 26.371 1.00 48.66 217 LYS A CA 1
ATOM 1799 C C . LYS A 1 217 ? -24.819 -3.410 27.566 1.00 48.66 217 LYS A C 1
ATOM 1801 O O . LYS A 1 217 ? -25.855 -4.063 27.700 1.00 48.66 217 LYS A O 1
ATOM 1806 N N . LYS A 1 218 ? -23.797 -3.505 28.424 1.00 46.56 218 LYS A N 1
ATOM 1807 C CA . LYS A 1 218 ? -23.962 -4.123 29.741 1.00 46.56 218 LYS A CA 1
ATOM 1808 C C . LYS A 1 218 ? -25.139 -3.414 30.407 1.00 46.56 218 LYS A C 1
ATOM 1810 O O . LYS A 1 218 ? -25.078 -2.209 30.649 1.00 46.56 218 LYS A O 1
ATOM 1815 N N . LYS A 1 219 ? -26.230 -4.149 30.640 1.00 40.25 219 LYS A N 1
ATOM 1816 C CA . LYS A 1 219 ? -27.313 -3.680 31.506 1.00 40.25 219 LYS A CA 1
ATOM 1817 C C . LYS A 1 219 ? -26.665 -3.277 32.837 1.00 40.25 219 LYS A C 1
ATOM 1819 O O . LYS A 1 219 ? -25.820 -4.040 33.315 1.00 40.25 219 LYS A O 1
ATOM 1824 N N . PRO A 1 220 ? -26.994 -2.110 33.417 1.00 42.00 220 PRO A N 1
ATOM 1825 C CA . PRO A 1 220 ? -26.526 -1.796 34.758 1.00 42.00 220 PRO A CA 1
ATOM 1826 C C . PRO A 1 220 ? -26.965 -2.940 35.672 1.00 42.00 220 PRO A C 1
ATOM 1828 O O . PRO A 1 220 ? -28.123 -3.362 35.622 1.00 42.00 220 PRO A O 1
ATOM 1831 N N . ALA A 1 221 ? -26.021 -3.495 36.433 1.00 47.75 221 ALA A N 1
ATOM 1832 C CA . ALA A 1 221 ? -26.344 -4.467 37.461 1.00 47.75 221 ALA A CA 1
ATOM 1833 C C . ALA A 1 221 ? -27.344 -3.791 38.401 1.00 47.75 221 ALA A C 1
ATOM 1835 O O . ALA A 1 221 ? -27.017 -2.792 39.043 1.00 47.75 221 ALA A O 1
ATOM 1836 N N . LEU A 1 222 ? -28.582 -4.284 38.408 1.00 45.19 222 LEU A N 1
ATOM 1837 C CA . LEU A 1 222 ? -29.562 -3.916 39.415 1.00 45.19 222 LEU A CA 1
ATOM 1838 C C . LEU A 1 222 ? -28.950 -4.306 40.759 1.00 45.19 222 LEU A C 1
ATOM 1840 O O . LEU A 1 222 ? -28.837 -5.488 41.075 1.00 45.19 222 LEU A O 1
ATOM 1844 N N . VAL A 1 223 ? -28.499 -3.303 41.508 1.00 51.69 223 VAL A N 1
ATOM 1845 C CA . VAL A 1 223 ? -28.147 -3.455 42.914 1.00 51.69 223 VAL A CA 1
ATOM 1846 C C . VAL A 1 223 ? -29.451 -3.787 43.628 1.00 51.69 223 VAL A C 1
ATOM 1848 O O . VAL A 1 223 ? -30.271 -2.909 43.890 1.00 51.69 223 VAL A O 1
ATOM 1851 N N . ALA A 1 224 ? -29.675 -5.076 43.868 1.00 47.00 224 ALA A N 1
ATOM 1852 C CA . ALA A 1 224 ? -30.721 -5.532 44.759 1.00 47.00 224 ALA A CA 1
ATOM 1853 C C . ALA A 1 224 ? -30.265 -5.215 46.187 1.00 47.00 224 ALA A C 1
ATOM 1855 O O . ALA A 1 224 ? -29.519 -5.972 46.798 1.00 47.00 224 ALA A O 1
ATOM 1856 N N . TRP A 1 225 ? -30.680 -4.056 46.692 1.00 51.53 225 TRP A N 1
ATOM 1857 C CA . TRP A 1 225 ? -30.794 -3.855 48.128 1.00 51.53 225 TRP A CA 1
ATOM 1858 C C . TRP A 1 225 ? -32.003 -4.656 48.597 1.00 51.53 225 TRP A C 1
ATOM 1860 O O . TRP A 1 225 ? -33.133 -4.293 48.261 1.00 51.53 225 TRP A O 1
ATOM 1870 N N . ARG A 1 226 ? -31.764 -5.743 49.327 1.00 38.88 226 ARG A N 1
ATOM 1871 C CA . ARG A 1 226 ? -32.672 -6.297 50.334 1.00 38.88 226 ARG A CA 1
ATOM 1872 C C . ARG A 1 226 ? -31.925 -7.274 51.224 1.00 38.88 226 ARG A C 1
ATOM 1874 O O . ARG A 1 226 ? -31.192 -8.113 50.662 1.00 38.88 226 ARG A O 1
#

pLDDT: mean 80.8, std 14.87, range [38.88, 98.0]